Protein AF-0000000074543130 (afdb_homodimer)

pLDDT: mean 94.69, std 4.99, range [57.28, 98.75]

Solvent-accessible surface area (backbone atoms only — not comparable to full-atom values): 19504 Å² total; per-residue (Å²): 112,64,67,61,45,49,52,40,41,74,73,67,40,53,72,69,57,33,54,58,55,55,67,53,42,46,79,44,78,38,49,58,67,37,66,80,34,50,58,70,38,60,36,60,48,41,32,36,27,67,35,41,36,32,39,32,30,38,80,53,97,91,36,80,42,39,62,43,73,43,42,59,80,32,72,46,60,57,55,58,12,41,75,70,63,41,54,22,87,37,29,27,27,22,72,33,54,29,29,31,38,31,28,40,57,69,51,49,52,47,43,43,72,73,31,67,70,50,31,52,50,50,46,51,51,47,53,52,48,38,44,53,50,48,51,53,36,44,41,64,49,71,42,52,56,62,52,49,50,52,47,38,58,72,76,40,44,69,55,62,73,70,47,57,60,62,54,48,16,28,55,56,55,39,49,53,70,57,46,52,52,46,53,57,65,76,96,112,62,68,61,47,50,52,41,41,74,72,67,43,51,72,69,57,34,52,57,55,53,67,54,40,47,83,44,77,40,48,59,67,38,67,79,33,50,59,68,37,60,36,62,48,42,32,36,25,68,35,42,36,32,38,31,29,38,82,54,99,88,35,82,41,39,62,46,75,42,42,59,81,33,71,48,60,57,56,58,12,41,76,70,62,40,53,22,88,38,29,26,27,22,72,33,54,30,29,31,37,32,28,39,57,69,50,49,51,48,44,43,72,72,30,67,70,51,32,53,50,50,46,50,51,47,52,52,48,36,44,53,50,46,50,52,36,43,42,65,48,71,41,52,56,63,55,50,51,52,49,39,56,72,76,40,43,68,56,63,73,68,48,57,61,63,54,48,17,28,55,58,55,39,49,51,70,57,46,52,51,47,53,58,66,76,98

Structure (mmCIF, N/CA/C/O backbone):
data_AF-0000000074543130-model_v1
#
loop_
_entity.id
_entity.type
_entity.pdbx_description
1 polymer 'Cyclic nucleotide binding regulatory protein'
#
loop_
_atom_site.group_PDB
_atom_site.id
_atom_site.type_symbol
_atom_site.label_atom_id
_atom_site.label_alt_id
_atom_site.label_comp_id
_atom_site.label_asym_id
_atom_site.label_entity_id
_atom_site.label_seq_id
_atom_site.pdbx_PDB_ins_code
_atom_site.Cartn_x
_atom_site.Cartn_y
_atom_site.Cartn_z
_atom_site.occupancy
_atom_site.B_iso_or_equiv
_atom_site.auth_seq_id
_atom_site.auth_comp_id
_atom_site.auth_asym_id
_atom_site.auth_atom_id
_atom_site.pdbx_PDB_model_num
ATOM 1 N N . MET A 1 1 ? -13.078 24.312 8.242 1 83.31 1 MET A N 1
ATOM 2 C CA . MET A 1 1 ? -13.734 23.062 7.898 1 83.31 1 MET A CA 1
ATOM 3 C C . MET A 1 1 ? -14.109 23.031 6.422 1 83.31 1 MET A C 1
ATOM 5 O O . MET A 1 1 ? -14.586 22 5.922 1 83.31 1 MET A O 1
ATOM 9 N N . GLU A 1 2 ? -13.805 24.094 5.77 1 88 2 GLU A N 1
ATOM 10 C CA . GLU A 1 2 ? -14.227 24.25 4.383 1 88 2 GLU A CA 1
ATOM 11 C C . GLU A 1 2 ? -13.477 23.297 3.461 1 88 2 GLU A C 1
ATOM 13 O O . GLU A 1 2 ? -14.078 22.672 2.576 1 88 2 GLU A O 1
ATOM 18 N N . LYS A 1 3 ? -12.188 23.109 3.68 1 92.62 3 LYS A N 1
ATOM 19 C CA . LYS A 1 3 ? -11.391 22.219 2.84 1 92.62 3 LYS A CA 1
ATOM 20 C C . LYS A 1 3 ? -11.852 20.781 2.977 1 92.62 3 LYS A C 1
ATOM 22 O O . LYS A 1 3 ? -11.961 20.062 1.982 1 92.62 3 LYS A O 1
ATOM 27 N N . LEU A 1 4 ? -12.133 20.438 4.172 1 95.06 4 LEU A N 1
ATOM 28 C CA . LEU A 1 4 ? -12.602 19.094 4.434 1 95.06 4 LEU A CA 1
ATOM 29 C C . LEU A 1 4 ? -13.969 18.859 3.791 1 95.06 4 LEU A C 1
ATOM 31 O O . LEU A 1 4 ? -14.211 17.812 3.189 1 95.06 4 LEU A O 1
ATOM 35 N N . LYS A 1 5 ? -14.789 19.859 3.936 1 95.19 5 LYS A N 1
ATOM 36 C CA . LYS A 1 5 ? -16.109 19.812 3.311 1 95.19 5 LYS A CA 1
ATOM 37 C C . LYS A 1 5 ? -15.992 19.672 1.796 1 95.19 5 LYS A C 1
ATOM 39 O O . LYS A 1 5 ? -16.672 18.844 1.191 1 95.19 5 LYS A O 1
ATOM 44 N N . LEU A 1 6 ? -15.156 20.484 1.256 1 95.31 6 LEU A N 1
ATOM 45 C CA . LEU A 1 6 ? -14.961 20.453 -0.189 1 95.31 6 LEU A CA 1
ATOM 46 C C . LEU A 1 6 ? -14.43 19.094 -0.642 1 95.31 6 LEU A C 1
ATOM 48 O O . LEU A 1 6 ? -14.82 18.594 -1.7 1 95.31 6 LEU A O 1
ATOM 52 N N . TYR A 1 7 ? -13.547 18.547 0.122 1 95.75 7 TYR A N 1
ATOM 53 C CA . TYR A 1 7 ? -12.984 17.234 -0.218 1 95.75 7 TYR A CA 1
ATOM 54 C C . TYR A 1 7 ? -14.078 16.188 -0.315 1 95.75 7 TYR A C 1
ATOM 56 O O . TYR A 1 7 ? -14.18 15.477 -1.32 1 95.75 7 TYR A O 1
ATOM 64 N N . PHE A 1 8 ? -14.953 16.109 0.684 1 96.75 8 PHE A N 1
ATOM 65 C CA . PHE A 1 8 ? -15.969 15.062 0.718 1 96.75 8 PHE A CA 1
ATOM 66 C C . PHE A 1 8 ? -17.078 15.359 -0.278 1 96.75 8 PHE A C 1
ATOM 68 O O . PHE A 1 8 ? -17.656 14.438 -0.856 1 96.75 8 PHE A O 1
ATOM 75 N N . THR A 1 9 ? -17.344 16.625 -0.5 1 95.69 9 THR A N 1
ATOM 76 C CA . THR A 1 9 ? -18.312 16.984 -1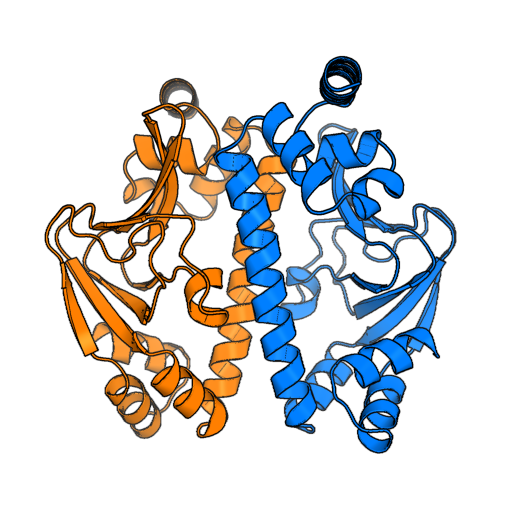.541 1 95.69 9 THR A CA 1
ATOM 77 C C . THR A 1 9 ? -17.781 16.562 -2.916 1 95.69 9 THR A C 1
ATOM 79 O O . THR A 1 9 ? -18.547 16.016 -3.729 1 95.69 9 THR A O 1
ATOM 82 N N . SER A 1 10 ? -16.516 16.797 -3.148 1 94.94 10 SER A N 1
ATOM 83 C CA . SER A 1 10 ? -15.898 16.406 -4.414 1 94.94 10 SER A CA 1
ATOM 84 C C . SER A 1 10 ? -15.852 14.898 -4.566 1 94.94 10 SER A C 1
ATOM 86 O O . SER A 1 10 ? -15.82 14.383 -5.688 1 94.94 10 SER A O 1
ATOM 88 N N . ALA A 1 11 ? -15.836 14.211 -3.432 1 94.5 11 ALA A N 1
ATOM 89 C CA . ALA A 1 11 ? -15.82 12.75 -3.445 1 94.5 11 ALA A CA 1
ATOM 90 C C . ALA A 1 11 ? -17.219 12.188 -3.703 1 94.5 11 ALA A C 1
ATOM 92 O O . ALA A 1 11 ? -17.391 10.969 -3.795 1 94.5 11 ALA A O 1
ATOM 93 N N . GLY A 1 12 ? -18.297 13.047 -3.762 1 94.88 12 GLY A N 1
ATOM 94 C CA . GLY A 1 12 ? -19.609 12.625 -4.199 1 94.88 12 GLY A CA 1
ATOM 95 C C . GLY A 1 12 ? -20.641 12.594 -3.076 1 94.88 12 GLY A C 1
ATOM 96 O O . GLY A 1 12 ? -21.781 12.18 -3.275 1 94.88 12 GLY A O 1
ATOM 97 N N . PHE A 1 13 ? -20.25 13.031 -1.919 1 96.88 13 PHE A N 1
ATOM 98 C CA . PHE A 1 13 ? -21.188 13.039 -0.802 1 96.88 13 PHE A CA 1
ATOM 99 C C . PHE A 1 13 ? -22.125 14.234 -0.896 1 96.88 13 PHE A C 1
ATOM 101 O O . PHE A 1 13 ? -21.703 15.328 -1.283 1 96.88 13 PHE A O 1
ATOM 108 N N . ASP A 1 14 ? -23.406 13.977 -0.559 1 95.06 14 ASP A N 1
ATOM 109 C CA . ASP A 1 14 ? -24.328 15.102 -0.519 1 95.06 14 ASP A CA 1
ATOM 110 C C . ASP A 1 14 ? -24.109 15.945 0.732 1 95.06 14 ASP A C 1
ATOM 112 O O . ASP A 1 14 ? -23.281 15.609 1.58 1 95.06 14 ASP A O 1
ATOM 116 N N . ASP A 1 15 ? -24.828 17 0.856 1 94.5 15 ASP A N 1
ATOM 117 C CA . ASP A 1 15 ? -24.625 17.984 1.919 1 94.5 15 ASP A CA 1
ATOM 118 C C . ASP A 1 15 ? -24.875 17.359 3.293 1 94.5 15 ASP A C 1
ATOM 120 O O . ASP A 1 15 ? -24.125 17.609 4.238 1 94.5 15 ASP A O 1
ATOM 124 N N . ALA A 1 16 ? -25.906 16.594 3.398 1 95.5 16 ALA A N 1
ATOM 125 C CA . ALA A 1 16 ? -26.266 15.992 4.68 1 95.5 16 ALA A CA 1
ATOM 126 C C . ALA A 1 16 ? -25.188 15.008 5.137 1 95.5 16 ALA A C 1
ATOM 128 O O . ALA A 1 16 ? -24.75 15.055 6.289 1 95.5 16 ALA A O 1
ATOM 129 N N . ASP A 1 17 ? -24.75 14.156 4.223 1 96.12 17 ASP A N 1
ATOM 130 C CA . ASP A 1 17 ? -23.703 13.18 4.531 1 96.12 17 ASP A CA 1
ATOM 131 C C . ASP A 1 17 ? -22.391 13.875 4.848 1 96.12 17 ASP A C 1
ATOM 133 O O . ASP A 1 17 ? -21.688 13.484 5.781 1 96.12 17 ASP A O 1
ATOM 137 N N . THR A 1 18 ? -22.094 14.891 4.039 1 97.12 18 THR A N 1
ATOM 138 C CA . THR A 1 18 ? -20.875 15.648 4.262 1 97.12 18 THR A CA 1
ATOM 139 C C . THR A 1 18 ? -20.859 16.266 5.656 1 97.12 18 THR A C 1
ATOM 141 O O . THR A 1 18 ? -19.859 16.203 6.363 1 97.12 18 THR A O 1
ATOM 144 N N . ALA A 1 19 ? -21.953 16.828 6.09 1 96.12 19 ALA A N 1
ATOM 145 C CA . ALA A 1 19 ? -22.062 17.438 7.41 1 96.12 19 ALA A CA 1
ATOM 146 C C . ALA A 1 19 ? -21.844 16.391 8.516 1 96.12 19 ALA A C 1
ATOM 148 O O . ALA A 1 19 ? -21.156 16.672 9.5 1 96.12 19 ALA A O 1
ATOM 149 N N . ARG A 1 20 ? -22.422 15.258 8.344 1 96.56 20 ARG A N 1
ATOM 150 C CA . ARG A 1 20 ? -22.281 14.172 9.305 1 96.56 20 ARG A CA 1
ATOM 151 C C . ARG A 1 20 ? -20.828 13.719 9.406 1 96.56 20 ARG A C 1
ATOM 153 O O . ARG A 1 20 ? -20.312 13.508 10.5 1 96.56 20 ARG A O 1
ATOM 160 N N . ILE A 1 21 ? -20.188 13.594 8.227 1 97.81 21 ILE A N 1
ATOM 161 C CA . ILE A 1 21 ? -18.797 13.156 8.188 1 97.81 21 ILE A CA 1
ATOM 162 C C . ILE A 1 21 ? -17.922 14.18 8.891 1 97.81 21 ILE A C 1
ATOM 164 O O . ILE A 1 21 ? -17.109 13.828 9.75 1 97.81 21 ILE A O 1
ATOM 168 N N . ILE A 1 22 ? -18.109 15.43 8.57 1 97.06 22 ILE A N 1
ATOM 169 C CA . ILE A 1 22 ? -17.234 16.5 9.078 1 97.06 22 ILE A CA 1
ATOM 170 C C . ILE A 1 22 ? -17.375 16.594 10.594 1 97.06 22 ILE A C 1
ATOM 172 O O . ILE A 1 22 ? -16.406 16.875 11.289 1 97.06 22 ILE A O 1
ATOM 176 N N . GLN A 1 23 ? -18.516 16.281 11.133 1 96.5 23 GLN A N 1
ATOM 177 C CA . GLN A 1 23 ? -18.781 16.375 12.562 1 96.5 23 GLN A CA 1
ATOM 178 C C . GLN A 1 23 ? -17.938 15.359 13.336 1 96.5 23 GLN A C 1
ATOM 180 O O . GLN A 1 23 ? -17.703 15.531 14.539 1 96.5 23 GLN A O 1
ATOM 185 N N . ALA A 1 24 ? -17.5 14.359 12.641 1 97.25 24 ALA A N 1
ATOM 186 C CA . ALA A 1 24 ? -16.703 13.32 13.297 1 97.25 24 ALA A CA 1
ATOM 187 C C . ALA A 1 24 ? -15.25 13.766 13.453 1 97.25 24 ALA A C 1
ATOM 189 O O . ALA A 1 24 ? -14.469 13.109 14.141 1 97.25 24 ALA A O 1
ATOM 190 N N . PHE A 1 25 ? -14.875 14.859 12.828 1 98 25 PHE A N 1
ATOM 191 C CA . PHE A 1 25 ? -13.5 15.336 12.844 1 98 25 PHE A CA 1
ATOM 192 C C . PHE A 1 25 ? -13.344 16.5 13.82 1 98 25 PHE A C 1
ATOM 194 O O . PHE A 1 25 ? -14.289 17.234 14.07 1 98 25 PHE A O 1
ATOM 201 N N . THR A 1 26 ? -12.188 16.672 14.391 1 97.88 26 THR A N 1
ATOM 202 C CA . THR A 1 26 ? -11.789 17.812 15.195 1 97.88 26 THR A CA 1
ATOM 203 C C . THR A 1 26 ? -10.523 18.453 14.641 1 97.88 26 THR A C 1
ATOM 205 O O . THR A 1 26 ? -9.602 17.75 14.203 1 97.88 26 THR A O 1
ATOM 208 N N . LEU A 1 27 ? -10.445 19.75 14.68 1 98.12 27 LEU A N 1
ATOM 209 C CA . LEU A 1 27 ? -9.289 20.469 14.156 1 98.12 27 LEU A CA 1
ATOM 210 C C . LEU A 1 27 ? -8.227 20.625 15.227 1 98.12 27 LEU A C 1
ATOM 212 O O . LEU A 1 27 ? -8.531 21.031 16.359 1 98.12 27 LEU A O 1
ATOM 216 N N . ARG A 1 28 ? -7.027 20.281 14.922 1 98.31 28 ARG A N 1
ATOM 217 C CA . ARG A 1 28 ? -5.883 20.516 15.805 1 98.31 28 ARG A CA 1
ATOM 218 C C . ARG A 1 28 ? -4.789 21.281 15.086 1 98.31 28 ARG A C 1
ATOM 220 O O . ARG A 1 28 ? -4.473 21 13.93 1 98.31 28 ARG A O 1
ATOM 227 N N . THR A 1 29 ? -4.273 22.281 15.734 1 98.69 29 THR A N 1
ATOM 228 C CA . THR A 1 29 ? -3.17 23.062 15.188 1 98.69 29 THR A CA 1
ATOM 229 C C . THR A 1 29 ? -1.831 22.547 15.711 1 98.69 29 THR A C 1
ATOM 231 O O . THR A 1 29 ? -1.76 21.984 16.797 1 98.69 29 THR A O 1
ATOM 234 N N . PHE A 1 30 ? -0.823 22.703 14.891 1 98.69 30 PHE A N 1
ATOM 235 C CA . PHE A 1 30 ? 0.534 22.281 15.219 1 98.69 30 PHE A CA 1
ATOM 236 C C . PHE A 1 30 ? 1.525 23.406 14.969 1 98.69 30 PHE A C 1
ATOM 238 O O . PHE A 1 30 ? 1.423 24.125 13.969 1 98.69 30 PHE A O 1
ATOM 245 N N . GLU A 1 31 ? 2.42 23.547 15.938 1 98.69 31 GLU A N 1
ATOM 246 C CA . GLU A 1 31 ? 3.578 24.391 15.703 1 98.69 31 GLU A CA 1
ATOM 247 C C . GLU A 1 31 ? 4.688 23.641 14.977 1 98.69 31 GLU A C 1
ATOM 249 O O . GLU A 1 31 ? 4.715 22.406 14.992 1 98.69 31 GLU A O 1
ATOM 254 N N . LYS A 1 32 ? 5.508 24.422 14.398 1 98.19 32 LYS A N 1
ATOM 255 C CA . LYS A 1 32 ? 6.684 23.797 13.797 1 98.19 32 LYS A CA 1
ATOM 256 C C . LYS A 1 32 ? 7.391 22.875 14.789 1 98.19 32 LYS A C 1
ATOM 258 O O . LYS A 1 32 ? 7.562 23.234 15.953 1 98.19 32 LYS A O 1
ATOM 263 N N . ASN A 1 33 ? 7.594 21.672 14.383 1 98.25 33 ASN A N 1
ATOM 264 C CA . ASN A 1 33 ? 8.359 20.656 15.094 1 98.25 33 ASN A CA 1
ATOM 265 C C . ASN A 1 33 ? 7.504 19.906 16.109 1 98.25 33 ASN A C 1
ATOM 267 O O . ASN A 1 33 ? 7.98 18.984 16.766 1 98.25 33 ASN A O 1
ATOM 271 N N . GLU A 1 34 ? 6.297 20.297 16.203 1 98.69 34 GLU A N 1
ATOM 272 C CA . GLU A 1 34 ? 5.41 19.547 17.094 1 98.69 34 GLU A CA 1
ATOM 273 C C . GLU A 1 34 ? 5.094 18.172 16.5 1 98.69 34 GLU A C 1
ATOM 275 O O . GLU A 1 34 ? 4.855 18.047 15.305 1 98.69 34 GLU A O 1
ATOM 280 N N . LEU A 1 35 ? 5.062 17.141 17.344 1 98.56 35 LEU A N 1
ATOM 281 C CA . LEU A 1 35 ? 4.836 15.758 16.922 1 98.56 35 LEU A CA 1
ATOM 282 C C . LEU A 1 35 ? 3.346 15.469 16.781 1 98.56 35 LEU A C 1
ATOM 284 O O . LEU A 1 35 ? 2.57 15.758 17.703 1 98.56 35 LEU A O 1
ATOM 288 N N . PHE A 1 36 ? 2.998 14.961 15.664 1 98.56 36 PHE A N 1
ATOM 289 C CA . PHE A 1 36 ? 1.676 14.375 15.477 1 98.56 36 PHE A CA 1
ATOM 290 C C . PHE A 1 36 ? 1.655 12.922 15.945 1 98.56 36 PHE A C 1
ATOM 292 O O . PHE A 1 36 ? 0.696 12.484 16.578 1 98.56 36 PHE A O 1
ATOM 299 N N . VAL A 1 37 ? 2.678 12.203 15.609 1 98.69 37 VAL A N 1
ATOM 300 C CA . VAL A 1 37 ? 2.928 10.828 16.047 1 98.69 37 VAL A CA 1
ATOM 301 C C . VAL A 1 37 ? 4.336 10.719 16.625 1 98.69 37 VAL A C 1
ATOM 303 O O . VAL A 1 37 ? 5.293 11.242 16.062 1 98.69 37 VAL A O 1
ATOM 306 N N . GLU A 1 38 ? 4.438 10.078 17.781 1 98.25 38 GLU A N 1
ATOM 307 C CA . GLU A 1 38 ? 5.723 9.867 18.438 1 98.25 38 GLU A CA 1
ATOM 308 C C . GLU A 1 38 ? 6.109 8.391 18.438 1 98.25 38 GLU A C 1
ATOM 310 O O . GLU A 1 38 ? 5.332 7.535 18.875 1 98.25 38 GLU A O 1
ATOM 315 N N . TYR A 1 39 ? 7.293 8.164 17.969 1 97.38 39 TYR A N 1
ATOM 316 C CA . TYR A 1 39 ? 7.832 6.812 17.984 1 97.38 39 TYR A CA 1
ATOM 317 C C . TYR A 1 39 ? 7.629 6.148 19.328 1 97.38 39 TYR A C 1
ATOM 319 O O . TYR A 1 39 ? 7.883 6.762 20.375 1 97.38 39 TYR A O 1
ATOM 327 N N . GLY A 1 40 ? 7.141 4.926 19.312 1 97.81 40 GLY A N 1
ATOM 328 C CA . GLY A 1 40 ? 7.008 4.152 20.531 1 97.81 40 GLY A CA 1
ATOM 329 C C . GLY A 1 40 ? 5.695 4.398 21.25 1 97.81 40 GLY A C 1
ATOM 330 O O . GLY A 1 40 ? 5.383 3.721 22.234 1 97.81 40 GLY A O 1
ATOM 331 N N . LYS A 1 41 ? 4.879 5.332 20.781 1 98.25 41 LYS A N 1
ATOM 332 C CA . LYS A 1 41 ? 3.549 5.582 21.328 1 98.25 41 LYS A CA 1
ATOM 333 C C . LYS A 1 41 ? 2.465 5.152 20.344 1 98.25 41 LYS A C 1
ATOM 335 O O . LYS A 1 41 ? 2.67 5.199 19.125 1 98.25 41 LYS A O 1
ATOM 340 N N . THR A 1 42 ? 1.373 4.781 20.875 1 98.06 42 THR A N 1
ATOM 341 C CA . THR A 1 42 ? 0.282 4.332 20.016 1 98.06 42 THR A CA 1
ATOM 342 C C . THR A 1 42 ? -0.42 5.52 19.375 1 98.06 42 THR A C 1
ATOM 344 O O . THR A 1 42 ? -0.759 6.496 20.047 1 98.06 42 THR A O 1
ATOM 347 N N . SER A 1 43 ? -0.545 5.465 18.062 1 97.38 43 SER A N 1
ATOM 348 C CA . SER A 1 43 ? -1.267 6.496 17.312 1 97.38 43 SER A CA 1
ATOM 349 C C . SER A 1 43 ? -2.773 6.344 17.484 1 97.38 43 SER A C 1
ATOM 351 O O . SER A 1 43 ? -3.316 5.25 17.312 1 97.38 43 SER A O 1
ATOM 353 N N . LYS A 1 44 ? -3.48 7.422 17.672 1 95.5 44 LYS A N 1
ATOM 354 C CA . LYS A 1 44 ? -4.898 7.332 18.016 1 95.5 44 LYS A CA 1
ATOM 355 C C . LYS A 1 44 ? -5.762 7.996 16.953 1 95.5 44 LYS A C 1
ATOM 357 O O . LYS A 1 44 ? -6.992 7.879 16.984 1 95.5 44 LYS A O 1
ATOM 362 N N . TYR A 1 45 ? -5.031 8.641 16.016 1 97.88 45 TYR A N 1
ATOM 363 C CA . TYR A 1 45 ? -5.809 9.453 15.094 1 97.88 45 TYR A CA 1
ATOM 364 C C . TYR A 1 45 ? -5.352 9.242 13.656 1 97.88 45 TYR A C 1
ATOM 366 O O . TYR A 1 45 ? -4.168 8.992 13.406 1 97.88 45 TYR A O 1
ATOM 374 N N . LEU A 1 46 ? -6.281 9.242 12.766 1 98.31 46 LEU A N 1
ATOM 375 C CA . LEU A 1 46 ? -6.102 9.516 11.344 1 98.31 46 LEU A CA 1
ATOM 376 C C . LEU A 1 46 ? -6.422 10.969 11.023 1 98.31 46 LEU A C 1
ATOM 378 O O . LEU A 1 46 ? -7.355 11.539 11.594 1 98.31 46 LEU A O 1
ATOM 382 N N . GLY A 1 47 ? -5.691 11.578 10.109 1 98.38 47 GLY A N 1
ATOM 383 C CA . GLY A 1 47 ? -5.902 13 9.875 1 98.38 47 GLY A CA 1
ATOM 384 C C . GLY A 1 47 ? -6.023 13.344 8.406 1 98.38 47 GLY A C 1
ATOM 385 O O . GLY A 1 47 ? -5.676 12.539 7.539 1 98.38 47 GLY A O 1
ATOM 386 N N . PHE A 1 48 ? -6.609 14.477 8.195 1 98.31 48 PHE A N 1
ATOM 387 C CA . PHE A 1 48 ? -6.613 15.188 6.926 1 98.31 48 PHE A CA 1
ATOM 388 C C . PHE A 1 48 ? -5.891 16.531 7.055 1 98.31 48 PHE A C 1
ATOM 390 O O . PHE A 1 48 ? -6.301 17.391 7.84 1 98.31 48 PHE A O 1
ATOM 397 N N . VAL A 1 49 ? -4.828 16.672 6.266 1 98.31 49 VAL A N 1
ATOM 398 C CA . VAL A 1 49 ? -4.004 17.875 6.418 1 98.31 49 VAL A CA 1
ATOM 399 C C . VAL A 1 49 ? -4.738 19.078 5.852 1 98.31 49 VAL A C 1
ATOM 401 O O . VAL A 1 49 ? -4.984 19.156 4.648 1 98.31 49 VAL A O 1
ATOM 404 N N . ASP A 1 50 ? -5.074 19.953 6.727 1 98.19 50 ASP A N 1
ATOM 405 C CA . ASP A 1 50 ? -5.727 21.203 6.352 1 98.19 50 ASP A CA 1
ATOM 406 C C . ASP A 1 50 ? -4.711 22.234 5.848 1 98.19 50 ASP A C 1
ATOM 408 O O . ASP A 1 50 ? -4.93 22.875 4.82 1 98.19 50 ASP A O 1
ATOM 412 N N . SER A 1 51 ? -3.645 22.344 6.578 1 97.75 51 SER A N 1
ATOM 413 C CA . SER A 1 51 ? -2.545 23.234 6.211 1 97.75 51 SER A CA 1
ATOM 414 C C . SER A 1 51 ? -1.218 22.734 6.766 1 97.75 51 SER A C 1
ATOM 416 O O . SER A 1 51 ? -1.193 21.953 7.727 1 97.75 51 SER A O 1
ATOM 418 N N . GLY A 1 52 ? -0.128 23.203 6.035 1 97.12 52 GLY A N 1
ATOM 419 C CA . GLY A 1 52 ? 1.208 22.891 6.512 1 97.12 52 GLY A CA 1
ATOM 420 C C . GLY A 1 52 ? 1.802 21.656 5.855 1 97.12 52 GLY A C 1
ATOM 421 O O . GLY A 1 52 ? 1.277 21.172 4.852 1 97.12 52 GLY A O 1
ATOM 422 N N . MET A 1 53 ? 2.98 21.234 6.367 1 97.69 53 MET A N 1
ATOM 423 C CA . MET A 1 53 ? 3.75 20.094 5.887 1 97.69 53 MET A CA 1
ATOM 424 C C . MET A 1 53 ? 4.195 19.203 7.047 1 97.69 53 MET A C 1
ATOM 426 O O . MET A 1 53 ? 4.645 19.719 8.078 1 97.69 53 MET A O 1
ATOM 430 N N . PHE A 1 54 ? 4.02 17.938 6.871 1 98.56 54 PHE A N 1
ATOM 431 C CA . PHE A 1 54 ? 4.328 17.016 7.953 1 98.56 54 PHE A CA 1
ATOM 432 C C . PHE A 1 54 ? 5.289 15.922 7.477 1 98.56 54 PHE A C 1
ATOM 434 O O . PHE A 1 54 ? 5.109 15.359 6.395 1 98.56 54 PHE A O 1
ATOM 441 N N . GLN A 1 55 ? 6.273 15.656 8.273 1 98.25 55 GLN A N 1
ATOM 442 C CA . GLN A 1 55 ? 7.355 14.75 7.922 1 98.25 55 GLN A CA 1
ATOM 443 C C . GLN A 1 55 ? 7.227 13.422 8.66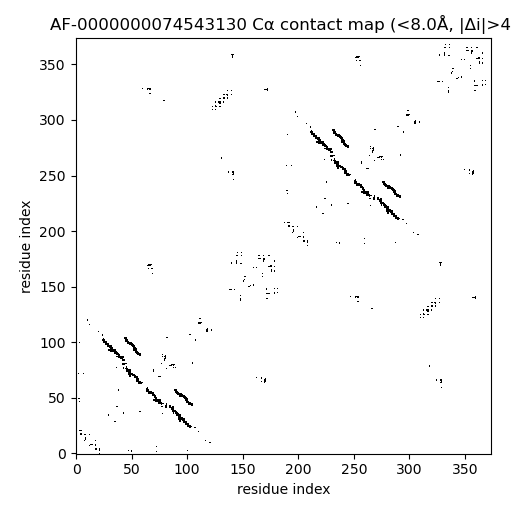4 1 98.25 55 GLN A C 1
ATOM 445 O O . GLN A 1 55 ? 7.129 13.398 9.898 1 98.25 55 GLN A O 1
ATOM 450 N N . TYR A 1 56 ? 7.172 12.312 7.93 1 98.5 56 TYR A N 1
ATOM 451 C CA . TYR A 1 56 ? 7.406 10.984 8.484 1 98.5 56 TYR A CA 1
ATOM 452 C C . TYR A 1 56 ? 8.898 10.68 8.562 1 98.5 56 TYR A C 1
ATOM 454 O O . TYR A 1 56 ? 9.602 10.734 7.547 1 98.5 56 TYR A O 1
ATOM 462 N N . TYR A 1 57 ? 9.398 10.336 9.766 1 97.69 57 TYR A N 1
ATOM 463 C CA . TYR A 1 57 ? 10.828 10.055 9.828 1 97.69 57 TYR A CA 1
ATOM 464 C C . TYR A 1 57 ? 11.141 9.094 10.961 1 97.69 57 TYR A C 1
ATOM 466 O O . TYR A 1 57 ? 10.328 8.898 11.867 1 97.69 57 TYR A O 1
ATOM 474 N N . VAL A 1 58 ? 12.266 8.469 10.844 1 96.69 58 VAL A N 1
ATOM 475 C CA . VAL A 1 58 ? 12.844 7.656 11.906 1 96.69 58 VAL A CA 1
ATOM 476 C C . VAL A 1 58 ? 14.281 8.109 12.18 1 96.69 58 VAL A C 1
ATOM 478 O O . VAL A 1 58 ? 14.914 8.734 11.32 1 96.69 58 VAL A O 1
ATOM 481 N N . LEU A 1 59 ? 14.688 7.855 13.367 1 94.38 59 LEU A N 1
ATOM 482 C CA . LEU A 1 59 ? 16.094 8.102 13.695 1 94.38 59 LEU A CA 1
ATOM 483 C C . LEU A 1 59 ? 16.922 6.848 13.477 1 94.38 59 LEU A C 1
ATOM 485 O O . LEU A 1 59 ? 16.672 5.812 14.102 1 94.38 59 LEU A O 1
ATOM 489 N N . LYS A 1 60 ? 17.828 6.926 12.508 1 88.31 60 LYS A N 1
ATOM 490 C CA . LYS A 1 60 ? 18.734 5.828 12.211 1 88.31 60 LYS A CA 1
ATOM 491 C C . LYS A 1 60 ? 20.188 6.297 12.242 1 88.31 60 LYS A C 1
ATOM 493 O O . LYS A 1 60 ? 20.578 7.195 11.492 1 88.31 60 LYS A O 1
ATOM 498 N N . ASP A 1 61 ? 21.016 5.625 13.133 1 85.31 61 ASP A N 1
ATOM 499 C CA . ASP A 1 61 ? 22.422 5.973 13.297 1 85.31 61 ASP A CA 1
ATOM 500 C C . ASP A 1 61 ? 22.594 7.473 13.523 1 85.31 61 ASP A C 1
ATOM 502 O O . ASP A 1 61 ? 23.438 8.109 12.891 1 85.31 61 ASP A O 1
ATOM 506 N N . GLY A 1 62 ? 21.672 8.078 14.242 1 86.81 62 GLY A N 1
ATOM 507 C CA . GLY A 1 62 ? 21.75 9.477 14.625 1 86.81 62 GLY A CA 1
ATOM 508 C C . GLY A 1 62 ? 21.234 10.414 13.555 1 86.81 62 GLY A C 1
ATOM 509 O O . GLY A 1 62 ? 21.219 11.633 13.742 1 86.81 62 GLY A O 1
ATOM 510 N N . GLU A 1 63 ? 20.734 9.883 12.477 1 90.25 63 GLU A N 1
ATOM 511 C CA . GLU A 1 63 ? 20.25 10.711 11.383 1 90.25 63 GLU A CA 1
ATOM 512 C C . GLU A 1 63 ? 18.75 10.508 11.164 1 90.25 63 GLU A C 1
ATOM 514 O O . GLU A 1 63 ? 18.234 9.398 11.336 1 90.25 63 GLU A O 1
ATOM 519 N N . GLU A 1 64 ? 18.078 11.633 10.75 1 93.25 64 GLU A N 1
ATOM 520 C CA . GLU A 1 64 ? 16.672 11.539 10.375 1 93.25 64 GLU A CA 1
ATOM 521 C C . GLU A 1 64 ? 16.516 10.992 8.953 1 93.25 64 GLU A C 1
ATOM 523 O O . GLU A 1 64 ? 17.109 11.523 8.008 1 93.25 64 GLU A O 1
ATOM 528 N N . LYS A 1 65 ? 15.867 9.906 8.867 1 94.44 65 LYS A N 1
ATOM 529 C CA . LYS A 1 65 ? 15.5 9.359 7.562 1 94.44 65 LYS A CA 1
ATOM 530 C C . LYS A 1 65 ? 14.023 9.594 7.262 1 94.44 65 LYS A C 1
ATOM 532 O O . LYS A 1 65 ? 13.156 9.039 7.941 1 94.44 65 LYS A O 1
ATOM 537 N N . THR A 1 66 ? 13.766 10.414 6.27 1 96.75 66 THR A N 1
ATOM 538 C CA . THR A 1 66 ? 12.398 10.758 5.887 1 96.75 66 THR A CA 1
ATOM 539 C C . THR A 1 66 ? 11.828 9.727 4.922 1 96.75 66 THR A C 1
ATOM 541 O O . THR A 1 66 ? 12.461 9.391 3.918 1 96.75 66 THR A O 1
ATOM 544 N N . SER A 1 67 ? 10.68 9.234 5.258 1 96 67 SER A N 1
ATOM 545 C CA . SER A 1 67 ? 10.055 8.266 4.367 1 96 67 SER A CA 1
ATOM 546 C C . SER A 1 67 ? 8.906 8.891 3.58 1 96 67 SER A C 1
ATOM 548 O O . SER A 1 67 ? 8.531 8.391 2.518 1 96 67 SER A O 1
ATOM 550 N N . TYR A 1 68 ? 8.312 9.953 4.121 1 95.94 68 TYR A N 1
ATOM 551 C CA . TYR A 1 68 ? 7.156 10.555 3.473 1 95.94 68 TYR A CA 1
ATOM 552 C C . TYR A 1 68 ? 6.941 11.984 3.967 1 95.94 68 TYR A C 1
ATOM 554 O O . TYR A 1 68 ? 7.344 12.328 5.082 1 95.94 68 TYR A O 1
ATOM 562 N N . ILE A 1 69 ? 6.391 12.789 3.092 1 96.75 69 ILE A N 1
ATOM 563 C CA . ILE A 1 69 ? 5.922 14.133 3.438 1 96.75 69 ILE A CA 1
ATOM 564 C C . ILE A 1 69 ? 4.438 14.266 3.102 1 96.75 69 ILE A C 1
ATOM 566 O O . ILE A 1 69 ? 4.023 13.969 1.979 1 96.75 69 ILE A O 1
ATOM 570 N N . SER A 1 70 ? 3.672 14.586 4.078 1 96.94 70 SER A N 1
ATOM 571 C CA . SER A 1 70 ? 2.264 14.891 3.852 1 96.94 70 SER A CA 1
ATOM 572 C C . SER A 1 70 ? 2.035 16.391 3.74 1 96.94 70 SER A C 1
ATOM 574 O O . SER A 1 70 ? 2.531 17.172 4.562 1 96.94 70 SER A O 1
ATOM 576 N N . ILE A 1 71 ? 1.313 16.75 2.699 1 95.75 71 ILE A N 1
ATOM 577 C CA . ILE A 1 71 ? 1.033 18.172 2.473 1 95.75 71 ILE A CA 1
ATOM 578 C C . ILE A 1 71 ? -0.476 18.406 2.486 1 95.75 71 ILE A C 1
ATOM 580 O O . ILE A 1 71 ? -1.252 17.484 2.74 1 95.75 71 ILE A O 1
ATOM 584 N N . GLU A 1 72 ? -0.912 19.594 2.227 1 95.19 72 GLU A N 1
ATOM 585 C CA . GLU A 1 72 ? -2.324 19.969 2.236 1 95.19 72 GLU A CA 1
ATOM 586 C C . GLU A 1 72 ? -3.145 19.047 1.34 1 95.19 72 GLU A C 1
ATOM 588 O O . GLU A 1 72 ? -2.703 18.672 0.252 1 95.19 72 GLU A O 1
ATOM 593 N N . ASN A 1 73 ? -4.316 18.641 1.908 1 93.69 73 ASN A N 1
ATOM 594 C CA . ASN A 1 73 ? -5.328 17.891 1.168 1 93.69 73 ASN A CA 1
ATOM 595 C C . ASN A 1 73 ? -4.945 16.422 1.021 1 93.69 73 ASN A C 1
ATOM 597 O O . ASN A 1 73 ? -5.379 15.75 0.08 1 93.69 73 ASN A O 1
ATOM 601 N N . THR A 1 74 ? -4.059 15.961 1.884 1 94.5 74 THR A N 1
ATOM 602 C CA . THR A 1 74 ? -3.734 14.547 1.942 1 94.5 74 THR A CA 1
ATOM 603 C C . THR A 1 74 ? -4.066 13.969 3.316 1 94.5 74 THR A C 1
ATOM 605 O O . THR A 1 74 ? -4.215 14.711 4.289 1 94.5 74 THR A O 1
ATOM 608 N N . PHE A 1 75 ? -4.262 12.719 3.344 1 96.88 75 PHE A N 1
ATOM 609 C CA . PHE A 1 75 ? -4.465 12.039 4.617 1 96.88 75 PHE A CA 1
ATOM 610 C C . PHE A 1 75 ? -3.133 11.695 5.266 1 96.88 75 PHE A C 1
ATOM 612 O O . PHE A 1 75 ? -2.121 11.547 4.574 1 96.88 75 PHE A O 1
ATOM 619 N N . ILE A 1 76 ? -3.109 11.672 6.602 1 98.19 76 ILE A N 1
ATOM 620 C CA . ILE A 1 76 ? -1.918 11.43 7.41 1 98.19 76 ILE A CA 1
ATOM 621 C C . ILE A 1 76 ? -2.24 10.445 8.523 1 98.19 76 ILE A C 1
ATOM 623 O O . ILE A 1 76 ? -3.256 10.578 9.211 1 98.19 76 ILE A O 1
ATOM 627 N N . VAL A 1 77 ? -1.407 9.398 8.664 1 98.31 77 VAL A N 1
ATOM 628 C CA . VAL A 1 77 ? -1.684 8.398 9.688 1 98.31 77 VAL A CA 1
ATOM 629 C C . VAL A 1 77 ? -0.489 7.453 9.828 1 98.31 77 VAL A C 1
ATOM 631 O O . VAL A 1 77 ? 0.178 7.137 8.844 1 98.31 77 VAL A O 1
ATOM 634 N N . SER A 1 78 ? -0.115 7.141 11.039 1 98.06 78 SER A N 1
ATOM 635 C CA . SER A 1 78 ? 0.661 5.926 11.266 1 98.06 78 SER A CA 1
ATOM 636 C C . SER A 1 78 ? -0.229 4.688 11.242 1 98.06 78 SER A C 1
ATOM 638 O O . SER A 1 78 ? -0.692 4.227 12.289 1 98.06 78 SER A O 1
ATOM 640 N N . LEU A 1 79 ? -0.399 4.168 10.133 1 96.38 79 LEU A N 1
ATOM 641 C CA . LEU A 1 79 ? -1.544 3.316 9.836 1 96.38 79 LEU A CA 1
ATOM 642 C C . LEU A 1 79 ? -1.511 2.045 10.672 1 96.38 79 LEU A C 1
ATOM 644 O O . LEU A 1 79 ? -2.514 1.674 11.289 1 96.38 79 LEU A O 1
ATOM 648 N N . LEU A 1 80 ? -0.323 1.36 10.672 1 96.88 80 LEU A N 1
ATOM 649 C CA . LEU A 1 80 ? -0.243 0.124 11.445 1 96.88 80 LEU A CA 1
ATOM 650 C C . LEU A 1 80 ? -0.55 0.381 12.914 1 96.88 80 LEU A C 1
ATOM 652 O O . LEU A 1 80 ? -1.336 -0.348 13.523 1 96.88 80 LEU A O 1
ATOM 656 N N . SER A 1 81 ? 0.086 1.371 13.461 1 98.25 81 SER A N 1
ATOM 657 C CA . SER A 1 81 ? -0.15 1.734 14.859 1 98.25 81 SER A CA 1
ATOM 658 C C . SER A 1 81 ? -1.611 2.1 15.094 1 98.25 81 SER A C 1
ATOM 660 O O . SER A 1 81 ? -2.225 1.637 16.062 1 98.25 81 SER A O 1
ATOM 662 N N . PHE A 1 82 ? -2.197 2.893 14.211 1 98.38 82 PHE A N 1
ATOM 663 C CA . PHE A 1 82 ? -3.574 3.365 14.305 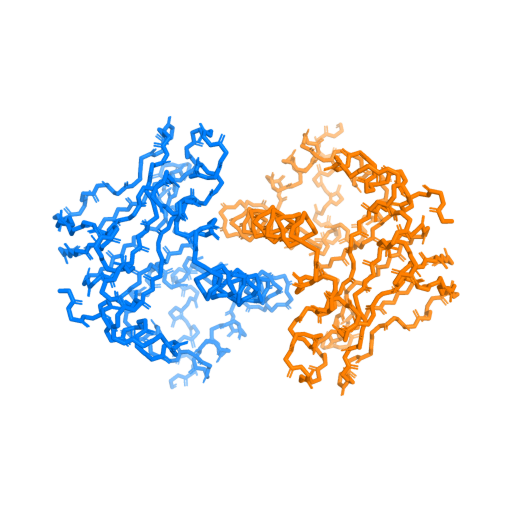1 98.38 82 PHE A CA 1
ATOM 664 C C . PHE A 1 82 ? -4.555 2.199 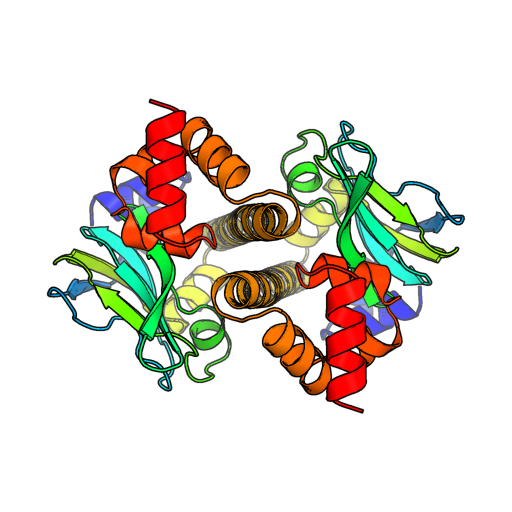14.242 1 98.38 82 PHE A C 1
ATOM 666 O O . PHE A 1 82 ? -5.488 2.123 15.039 1 98.38 82 PHE A O 1
ATOM 673 N N . LEU A 1 83 ? -4.32 1.247 13.344 1 97.06 83 LEU A N 1
ATOM 674 C CA . LEU A 1 83 ? -5.258 0.157 13.102 1 97.06 83 LEU A CA 1
ATOM 675 C C . LEU A 1 83 ? -5.133 -0.918 14.18 1 97.06 83 LEU A C 1
ATOM 677 O O . LEU A 1 83 ? -6.137 -1.456 14.648 1 97.06 83 LEU A O 1
ATOM 681 N N . SER A 1 84 ? -3.896 -1.213 14.633 1 96.06 84 SER A N 1
ATOM 682 C CA . SER A 1 84 ? -3.672 -2.408 15.438 1 96.06 84 SER A CA 1
ATOM 683 C C . SER A 1 84 ? -3.42 -2.049 16.906 1 96.06 84 SER A C 1
ATOM 685 O O . SER A 1 84 ? -3.393 -2.926 17.766 1 96.06 84 SER A O 1
ATOM 687 N N . GLY A 1 85 ? -3.127 -0.808 17.156 1 96.44 85 GLY A N 1
ATOM 688 C CA . GLY A 1 85 ? -2.902 -0.368 18.531 1 96.44 85 GLY A CA 1
ATOM 689 C C . GLY A 1 85 ? -1.492 -0.639 19.016 1 96.44 85 GLY A C 1
ATOM 690 O O . GLY A 1 85 ? -1.205 -0.5 20.203 1 96.44 85 GLY A O 1
ATOM 691 N N . VAL A 1 86 ? -0.6 -1.057 18.141 1 97 86 VAL A N 1
ATOM 692 C CA . VAL A 1 86 ? 0.795 -1.26 18.516 1 97 86 VAL A CA 1
ATOM 693 C C . VAL A 1 86 ? 1.544 0.07 18.469 1 97 86 VAL A C 1
ATOM 695 O O . VAL A 1 86 ? 1.125 0.997 17.766 1 97 86 VAL A O 1
ATOM 698 N N . PRO A 1 87 ? 2.619 0.191 19.156 1 98.25 87 PRO A N 1
ATOM 699 C CA . PRO A 1 87 ? 3.383 1.44 19.125 1 98.25 87 PRO A CA 1
ATOM 700 C C . PRO A 1 87 ? 3.842 1.811 17.719 1 98.25 87 PRO A C 1
ATOM 702 O O . PRO A 1 87 ? 4.188 0.929 16.922 1 98.25 87 PRO A O 1
ATOM 705 N N . ALA A 1 88 ? 3.801 3.117 17.438 1 98.06 88 ALA A N 1
ATOM 706 C CA . ALA A 1 88 ? 4.262 3.617 16.156 1 98.06 88 ALA A CA 1
ATOM 707 C C . ALA A 1 88 ? 5.75 3.334 15.953 1 98.06 88 ALA A C 1
ATOM 709 O O . ALA A 1 88 ? 6.535 3.424 16.891 1 98.06 88 ALA A O 1
ATOM 710 N N . MET A 1 89 ? 6.125 3.08 14.742 1 95.38 89 MET A N 1
ATOM 711 C CA . MET A 1 89 ? 7.516 2.793 14.406 1 95.38 89 MET A CA 1
ATOM 712 C C . MET A 1 89 ? 8.164 3.982 13.703 1 95.38 89 MET A C 1
ATOM 714 O O . MET A 1 89 ? 9.266 3.863 13.156 1 95.38 89 MET A O 1
ATOM 718 N N . GLU A 1 90 ? 7.426 5.066 13.648 1 97.38 90 GLU A N 1
ATOM 719 C CA . GLU A 1 90 ? 7.934 6.305 13.062 1 97.38 90 GLU A CA 1
ATOM 720 C C . GLU A 1 90 ? 7.465 7.523 13.852 1 97.38 90 GLU A C 1
ATOM 722 O O . GLU A 1 90 ? 6.57 7.418 14.688 1 97.38 90 GLU A O 1
ATOM 727 N N . ASN A 1 91 ? 8.156 8.594 13.641 1 98.31 91 ASN A N 1
ATOM 728 C CA . ASN A 1 91 ? 7.691 9.914 14.055 1 98.31 91 ASN A CA 1
ATOM 729 C C . ASN A 1 91 ? 7 10.656 12.914 1 98.31 91 ASN A C 1
ATOM 731 O O . ASN A 1 91 ? 7.359 10.477 11.75 1 98.31 91 ASN A O 1
ATOM 735 N N . ILE A 1 92 ? 5.992 11.398 13.266 1 98.75 92 ILE A N 1
ATOM 736 C CA . ILE A 1 92 ? 5.434 12.375 12.344 1 98.75 92 ILE A CA 1
ATOM 737 C C . ILE A 1 92 ? 5.438 13.758 12.984 1 98.75 92 ILE A C 1
ATOM 739 O O . ILE A 1 92 ? 4.836 13.961 14.047 1 98.75 92 ILE A O 1
ATOM 743 N N . ARG A 1 93 ? 6.078 14.688 12.359 1 98.44 93 ARG A N 1
ATOM 744 C CA . ARG A 1 93 ? 6.168 16.016 12.953 1 98.44 93 ARG A CA 1
ATOM 745 C C . ARG A 1 93 ? 5.797 17.094 11.938 1 98.44 93 ARG A C 1
ATOM 747 O O . ARG A 1 93 ? 5.957 16.891 10.727 1 98.44 93 ARG A O 1
ATOM 754 N N . ALA A 1 94 ? 5.336 18.219 12.477 1 98.69 94 ALA A N 1
ATOM 755 C CA . ALA A 1 94 ? 5.07 19.391 11.641 1 98.69 94 ALA A CA 1
ATOM 756 C C . ALA A 1 94 ? 6.371 20.062 11.211 1 98.69 94 ALA A C 1
ATOM 758 O O . ALA A 1 94 ? 7.145 20.531 12.055 1 98.69 94 ALA A O 1
ATOM 759 N N . LEU A 1 95 ? 6.617 20.125 9.883 1 97.62 95 LEU A N 1
ATOM 760 C CA . LEU A 1 95 ? 7.773 20.844 9.383 1 97.62 95 LEU A CA 1
ATOM 761 C C . LEU A 1 95 ? 7.504 22.344 9.367 1 97.62 95 LEU A C 1
ATOM 763 O O . LEU A 1 95 ? 8.438 23.156 9.43 1 97.62 95 LEU A O 1
ATOM 767 N N . THR A 1 96 ? 6.344 22.734 9.172 1 97.62 96 THR A N 1
ATOM 768 C CA . THR A 1 96 ? 5.82 24.094 9.273 1 97.62 96 THR A CA 1
ATOM 769 C C . THR A 1 96 ? 4.617 24.141 10.211 1 97.62 96 THR A C 1
ATOM 771 O O . THR A 1 96 ? 4.016 23.094 10.508 1 97.62 96 THR A O 1
ATOM 774 N N . ALA A 1 97 ? 4.324 25.328 10.68 1 98.31 97 ALA A N 1
ATOM 775 C CA . ALA A 1 97 ? 3.031 25.453 11.352 1 98.31 97 ALA A CA 1
ATOM 776 C C . ALA A 1 97 ? 1.896 25.016 10.43 1 98.31 97 ALA A C 1
ATOM 778 O O . ALA A 1 97 ? 1.978 25.172 9.211 1 98.31 97 ALA A O 1
ATOM 779 N N . GLY A 1 98 ? 0.94 24.344 11.031 1 98.19 98 GLY A N 1
ATOM 780 C CA . GLY A 1 98 ? -0.172 23.859 10.227 1 98.19 98 GLY A CA 1
ATOM 781 C C . GLY A 1 98 ? -1.307 23.297 11.062 1 98.19 98 GLY A C 1
ATOM 782 O O . GLY A 1 98 ? -1.379 23.547 12.266 1 98.19 98 GLY A O 1
ATOM 783 N N . SER A 1 99 ? -2.273 22.641 10.367 1 98.69 99 SER A N 1
ATOM 784 C CA . SER A 1 99 ? -3.438 22.094 11.047 1 98.69 99 SER A CA 1
ATOM 785 C C . SER A 1 99 ? -3.893 20.797 10.383 1 98.69 99 SER A C 1
ATOM 787 O O . SER A 1 99 ? -3.678 20.594 9.188 1 98.69 99 SER A O 1
ATOM 789 N N . ILE A 1 100 ? -4.434 19.906 11.203 1 98.69 100 ILE A N 1
ATOM 790 C CA . ILE A 1 100 ? -4.934 18.609 10.758 1 98.69 100 ILE A CA 1
ATOM 791 C C . ILE A 1 100 ? -6.348 18.391 11.289 1 98.69 100 ILE A C 1
ATOM 793 O O . ILE A 1 100 ? -6.613 18.625 12.469 1 98.69 100 ILE A O 1
ATOM 797 N N . PHE A 1 101 ? -7.301 18.062 10.422 1 98.69 101 PHE A N 1
ATOM 798 C CA . PHE A 1 101 ? -8.57 17.516 10.883 1 98.69 101 PHE A CA 1
ATOM 799 C C . PHE A 1 101 ? -8.406 16.062 11.336 1 98.69 101 PHE A C 1
ATOM 801 O O . PHE A 1 101 ? -8.062 15.203 10.531 1 98.69 101 PHE A O 1
ATOM 808 N N . LEU A 1 102 ? -8.734 15.773 12.578 1 98.5 102 LEU A N 1
ATOM 809 C CA . LEU A 1 102 ? -8.461 14.469 13.172 1 98.5 102 LEU A CA 1
ATOM 810 C C . LEU A 1 102 ? -9.742 13.664 13.344 1 98.5 102 LEU A C 1
ATOM 812 O O . LEU A 1 102 ? -10.789 14.227 13.703 1 98.5 102 LEU A O 1
ATOM 816 N N . ILE A 1 103 ? -9.656 12.43 13.094 1 98.5 103 ILE A N 1
ATOM 817 C CA . ILE A 1 103 ? -10.727 11.5 13.43 1 98.5 103 ILE A CA 1
ATOM 818 C C . ILE A 1 103 ? -10.156 10.336 14.242 1 98.5 103 ILE A C 1
ATOM 820 O O . ILE A 1 103 ? -9.109 9.781 13.891 1 98.5 103 ILE A O 1
ATOM 824 N N . SER A 1 104 ? -10.812 10.008 15.359 1 98 104 SER A N 1
ATOM 825 C CA . SER A 1 104 ? -10.383 8.875 16.172 1 98 104 SER A CA 1
ATOM 826 C C . SER A 1 104 ? -10.75 7.555 15.516 1 98 104 SER A C 1
ATOM 828 O O . SER A 1 104 ? -11.609 7.512 14.633 1 98 104 SER A O 1
ATOM 830 N N . LYS A 1 105 ? -10.102 6.512 15.984 1 97.06 105 LYS A N 1
ATOM 831 C CA . LYS A 1 105 ? -10.406 5.184 15.469 1 97.06 105 LYS A CA 1
ATOM 832 C C . LYS A 1 105 ? -11.867 4.824 15.703 1 97.06 105 LYS A C 1
ATOM 834 O O . LYS A 1 105 ? -12.539 4.301 14.812 1 97.06 105 LYS A O 1
ATOM 839 N N . VAL A 1 106 ? -12.406 5.148 16.844 1 96.81 106 VAL A N 1
ATOM 840 C CA . VAL A 1 106 ? -13.781 4.84 17.234 1 96.81 106 VAL A CA 1
ATOM 841 C C . VAL A 1 106 ? -14.75 5.551 16.297 1 96.81 106 VAL A C 1
ATOM 843 O O . VAL A 1 106 ? -15.703 4.945 15.797 1 96.81 106 VAL A O 1
ATOM 846 N N . HIS A 1 107 ? -14.477 6.816 16.016 1 97.94 107 HIS A N 1
ATOM 847 C CA . HIS A 1 107 ? -15.367 7.594 15.164 1 97.94 107 HIS A CA 1
ATOM 848 C C . HIS A 1 107 ? -15.266 7.137 13.711 1 97.94 107 HIS A C 1
ATOM 850 O O . HIS A 1 107 ? -16.266 7.141 12.984 1 97.94 107 HIS A O 1
ATOM 856 N N . LEU A 1 108 ? -14.062 6.793 13.266 1 98.19 108 LEU A N 1
ATOM 857 C CA . LEU A 1 108 ? -13.914 6.254 11.914 1 98.19 108 LEU A CA 1
ATOM 858 C C . LEU A 1 108 ? -14.703 4.965 11.75 1 98.19 108 LEU A C 1
ATOM 860 O O . LEU A 1 108 ? -15.453 4.812 10.781 1 98.19 108 LEU A O 1
ATOM 864 N N . GLU A 1 109 ? -14.547 4.074 12.734 1 96.94 109 GLU A N 1
ATOM 865 C CA . GLU A 1 109 ? -15.25 2.795 12.68 1 96.94 109 GLU A CA 1
ATOM 866 C C . GLU A 1 109 ? -16.766 2.998 12.695 1 96.94 109 GLU A C 1
ATOM 868 O O . GLU A 1 109 ? -17.5 2.277 12.016 1 96.94 109 GLU A O 1
ATOM 873 N N . LYS A 1 110 ? -17.203 3.939 13.445 1 97.62 110 LYS A N 1
ATOM 874 C CA . LYS A 1 110 ? -18.625 4.254 13.5 1 97.62 110 LYS A CA 1
ATOM 875 C C . LYS A 1 110 ? -19.141 4.727 12.141 1 97.62 110 LYS A C 1
ATOM 877 O O . LYS A 1 110 ? -20.188 4.277 11.672 1 97.62 110 LYS A O 1
ATOM 882 N N . LEU A 1 111 ? -18.391 5.664 11.516 1 98 111 LEU A N 1
ATOM 883 C CA . LEU A 1 111 ? -18.781 6.148 10.195 1 98 111 LEU A CA 1
ATOM 884 C C . LEU A 1 111 ? -18.844 5.004 9.188 1 98 111 LEU A C 1
ATOM 886 O O . LEU A 1 111 ? -19.812 4.887 8.438 1 98 111 LEU A O 1
ATOM 890 N N . VAL A 1 112 ? -17.828 4.121 9.203 1 97.5 112 VAL A N 1
ATOM 891 C CA . VAL A 1 112 ? -17.719 3.002 8.273 1 97.5 112 VAL A CA 1
ATOM 892 C C . VAL A 1 112 ? -18.891 2.037 8.5 1 97.5 112 VAL A C 1
ATOM 894 O O . VAL A 1 112 ? -19.453 1.513 7.539 1 97.5 112 VAL A O 1
ATOM 897 N N . GLN A 1 113 ? -19.281 1.838 9.672 1 96.19 113 GLN A N 1
ATOM 898 C CA . GLN A 1 113 ? -20.328 0.884 10.023 1 96.19 113 GLN A CA 1
ATOM 899 C C . GLN A 1 113 ? -21.703 1.454 9.719 1 96.19 113 GLN A C 1
ATOM 901 O O . GLN A 1 113 ? -22.609 0.729 9.273 1 96.19 113 GLN A O 1
ATOM 906 N N . GLU A 1 114 ? -21.922 2.758 9.906 1 96.25 114 GLU A N 1
ATOM 907 C CA . GLU A 1 114 ? -23.266 3.318 9.93 1 96.25 114 GLU A CA 1
ATOM 908 C C . GLU A 1 114 ? -23.609 3.994 8.602 1 96.25 114 GLU A C 1
ATOM 910 O O . GLU A 1 114 ? -24.766 4.254 8.312 1 96.25 114 GLU A O 1
ATOM 915 N N . MET A 1 115 ? -22.609 4.324 7.848 1 96.5 115 MET A N 1
ATOM 916 C CA . MET A 1 115 ? -22.844 5.055 6.605 1 96.5 115 MET A CA 1
ATOM 917 C C . MET A 1 115 ? -22.297 4.281 5.406 1 96.5 115 MET A C 1
ATOM 919 O O . MET A 1 115 ? -21.125 4.398 5.066 1 96.5 115 MET A O 1
ATOM 923 N N . PRO A 1 116 ? -23.188 3.598 4.691 1 94.88 116 PRO A N 1
ATOM 924 C CA . PRO A 1 116 ? -22.75 2.781 3.559 1 94.88 116 PRO A CA 1
ATOM 925 C C . PRO A 1 116 ? -21.953 3.576 2.527 1 94.88 116 PRO A C 1
ATOM 927 O O . PRO A 1 116 ? -20.953 3.086 2.004 1 94.88 116 PRO A O 1
ATOM 930 N N . ALA A 1 117 ? -22.375 4.77 2.301 1 95.69 117 ALA A N 1
ATOM 931 C CA . ALA A 1 117 ? -21.656 5.613 1.345 1 95.69 117 ALA A CA 1
ATOM 932 C C . ALA A 1 117 ? -20.234 5.879 1.811 1 95.69 117 ALA A C 1
ATOM 934 O O . ALA A 1 117 ? -19.297 5.871 1.005 1 95.69 117 ALA A O 1
ATOM 935 N N . PHE A 1 118 ? -20.062 6.117 3.084 1 98 118 PHE A N 1
ATOM 936 C CA . PHE A 1 118 ? -18.734 6.355 3.629 1 98 118 PHE A CA 1
ATOM 937 C C . PHE A 1 118 ? -17.891 5.09 3.572 1 98 118 PHE A C 1
ATOM 939 O O . PHE A 1 118 ? -16.688 5.145 3.297 1 98 118 PHE A O 1
ATOM 946 N N . LYS A 1 119 ? -18.562 3.957 3.906 1 97.5 119 LYS A N 1
ATOM 947 C CA . LYS A 1 119 ? -17.844 2.684 3.818 1 97.5 119 LYS A CA 1
ATOM 948 C C . LYS A 1 119 ? -17.312 2.455 2.41 1 97.5 119 LYS A C 1
ATOM 950 O O . LYS A 1 119 ? -16.156 2.051 2.244 1 97.5 119 LYS A O 1
ATOM 955 N N . ASN A 1 120 ? -18.109 2.732 1.396 1 96.94 120 ASN A N 1
ATOM 956 C CA . ASN A 1 120 ? -17.672 2.631 0.008 1 96.94 120 ASN A CA 1
ATOM 957 C C . ASN A 1 120 ? -16.516 3.588 -0.286 1 96.94 120 ASN A C 1
ATOM 959 O O . ASN A 1 120 ? -15.555 3.219 -0.963 1 96.94 120 ASN A O 1
ATOM 963 N N . PHE A 1 121 ? -16.641 4.777 0.167 1 97.56 121 PHE A N 1
ATOM 964 C CA . PHE A 1 121 ? -15.594 5.773 0.013 1 97.56 121 PHE A CA 1
ATOM 965 C C . PHE A 1 121 ? -14.289 5.289 0.647 1 97.56 121 PHE A C 1
ATOM 967 O O . PHE A 1 121 ? -13.219 5.418 0.054 1 97.56 121 PHE A O 1
ATOM 974 N N . TYR A 1 122 ? -14.398 4.734 1.878 1 97.88 122 TYR A N 1
ATOM 975 C CA . TYR A 1 122 ? -13.234 4.25 2.617 1 97.88 122 TYR A CA 1
ATOM 976 C C . TYR A 1 122 ? -12.523 3.141 1.851 1 97.88 122 TYR A C 1
ATOM 978 O O . TYR A 1 122 ? -11.297 3.129 1.765 1 97.88 122 TYR A O 1
ATOM 986 N N . ILE A 1 123 ? -13.258 2.268 1.255 1 97.75 123 ILE A N 1
ATOM 987 C CA . ILE A 1 123 ? -12.711 1.196 0.432 1 97.75 123 ILE A CA 1
ATOM 988 C C . ILE A 1 123 ? -11.953 1.792 -0.752 1 97.75 123 ILE A C 1
ATOM 990 O O . ILE A 1 123 ? -10.82 1.399 -1.033 1 97.75 123 ILE A O 1
ATOM 994 N N . LYS A 1 124 ? -12.539 2.73 -1.406 1 97 124 LYS A N 1
ATOM 995 C CA . LYS A 1 124 ? -11.898 3.361 -2.555 1 97 124 LYS A CA 1
ATOM 996 C C . LYS A 1 124 ? -10.617 4.086 -2.141 1 97 124 LYS A C 1
ATOM 998 O O . LYS A 1 124 ? -9.633 4.09 -2.883 1 97 124 LYS A O 1
ATOM 1003 N N . LEU A 1 125 ? -10.664 4.73 -1.021 1 96.81 125 LEU A N 1
ATOM 1004 C CA . LEU A 1 125 ? -9.484 5.398 -0.489 1 96.81 125 LEU A CA 1
ATOM 1005 C C . LEU A 1 125 ? -8.359 4.398 -0.228 1 96.81 125 LEU A C 1
ATOM 1007 O O . LEU A 1 125 ? -7.207 4.648 -0.58 1 96.81 125 LEU A O 1
ATOM 1011 N N . LEU A 1 126 ? -8.703 3.273 0.389 1 97.88 126 LEU A N 1
ATOM 1012 C CA . LEU A 1 126 ? -7.723 2.227 0.652 1 97.88 126 LEU A CA 1
ATOM 1013 C C . LEU A 1 126 ? -7.148 1.682 -0.65 1 97.88 126 LEU A C 1
ATOM 1015 O O . LEU A 1 126 ? -5.93 1.546 -0.787 1 97.88 126 LEU A O 1
ATOM 1019 N N . GLU A 1 127 ? -8 1.412 -1.619 1 97.5 127 GLU A N 1
ATOM 1020 C CA . GLU A 1 127 ? -7.578 0.898 -2.918 1 97.5 127 GLU A CA 1
ATOM 1021 C C . GLU A 1 127 ? -6.621 1.867 -3.611 1 97.5 127 GLU A C 1
ATOM 1023 O O . GLU A 1 127 ? -5.57 1.46 -4.109 1 97.5 127 GLU A O 1
ATOM 1028 N N . ALA A 1 128 ? -6.941 3.123 -3.602 1 96.31 128 ALA A N 1
ATOM 1029 C CA . ALA A 1 128 ? -6.098 4.145 -4.219 1 96.31 128 ALA A CA 1
ATOM 1030 C C . ALA A 1 128 ? -4.762 4.266 -3.49 1 96.31 128 ALA A C 1
ATOM 1032 O O . ALA A 1 128 ? -3.719 4.445 -4.121 1 96.31 128 ALA A O 1
ATOM 1033 N N . SER A 1 129 ? -4.828 4.188 -2.18 1 96.56 129 SER A N 1
ATOM 1034 C CA . SER A 1 129 ? -3.615 4.277 -1.374 1 96.56 129 SER A CA 1
ATOM 1035 C C . SER A 1 129 ? -2.68 3.104 -1.646 1 96.56 129 SER A C 1
ATOM 1037 O O . SER A 1 129 ? -1.472 3.289 -1.801 1 96.56 129 SER A O 1
ATOM 1039 N N . ILE A 1 130 ? -3.223 1.917 -1.717 1 97.62 130 ILE A N 1
ATOM 1040 C CA . ILE A 1 130 ? -2.422 0.737 -2.027 1 97.62 130 ILE A CA 1
ATOM 1041 C C . ILE A 1 130 ? -1.741 0.917 -3.383 1 97.62 130 ILE A C 1
ATOM 1043 O O . ILE A 1 130 ? -0.545 0.655 -3.523 1 97.62 130 ILE A O 1
ATOM 1047 N N . CYS A 1 131 ? -2.496 1.363 -4.355 1 97.12 131 CYS A N 1
ATOM 1048 C CA . CYS A 1 131 ? -1.958 1.54 -5.699 1 97.12 131 CYS A CA 1
ATOM 1049 C C . CYS A 1 131 ? -0.812 2.545 -5.699 1 97.12 131 CYS A C 1
ATOM 1051 O O . CYS A 1 131 ? 0.223 2.312 -6.324 1 97.12 131 CYS A O 1
ATOM 1053 N N . SER A 1 132 ? -0.988 3.615 -4.992 1 95.5 132 SER A N 1
ATOM 1054 C CA . SER A 1 132 ? 0.032 4.656 -4.934 1 95.5 132 SER A CA 1
ATOM 1055 C C . SER A 1 132 ? 1.287 4.164 -4.223 1 95.5 132 SER A C 1
ATOM 1057 O O . SER A 1 132 ? 2.4 4.328 -4.727 1 95.5 132 SER A O 1
ATOM 1059 N N . ILE A 1 133 ? 1.096 3.543 -3.098 1 96.75 133 ILE A N 1
ATOM 1060 C CA . ILE A 1 133 ? 2.225 3.064 -2.307 1 96.75 133 ILE A CA 1
ATOM 1061 C C . ILE A 1 133 ? 2.951 1.954 -3.064 1 96.75 133 ILE A C 1
ATOM 1063 O O . ILE A 1 133 ? 4.184 1.937 -3.123 1 96.75 133 ILE A O 1
ATOM 1067 N N . ASP A 1 134 ? 2.195 1.053 -3.623 1 96.75 134 ASP A N 1
ATOM 1068 C CA . ASP A 1 134 ? 2.775 -0.04 -4.398 1 96.75 134 ASP A CA 1
ATOM 1069 C C . ASP A 1 134 ? 3.578 0.493 -5.582 1 96.75 134 ASP A C 1
ATOM 1071 O O . ASP A 1 134 ? 4.652 -0.027 -5.895 1 96.75 134 ASP A O 1
ATOM 1075 N N . ALA A 1 135 ? 3.072 1.503 -6.262 1 95.62 135 ALA A N 1
ATOM 1076 C CA . ALA A 1 135 ? 3.766 2.088 -7.406 1 95.62 135 ALA A CA 1
ATOM 1077 C C . ALA A 1 135 ? 5.117 2.66 -6.992 1 95.62 135 ALA A C 1
ATOM 1079 O O . ALA A 1 135 ? 6.121 2.467 -7.688 1 95.62 135 ALA A O 1
ATOM 1080 N N . THR A 1 136 ? 5.141 3.334 -5.887 1 95.44 136 THR A N 1
ATOM 1081 C CA . THR A 1 136 ? 6.391 3.932 -5.43 1 95.44 136 THR A CA 1
ATOM 1082 C C . THR A 1 136 ? 7.363 2.855 -4.961 1 95.44 136 THR A C 1
ATOM 1084 O O . THR A 1 136 ? 8.57 2.969 -5.176 1 95.44 136 THR A O 1
ATOM 1087 N N . ARG A 1 137 ? 6.816 1.855 -4.277 1 96.62 137 ARG A N 1
ATOM 1088 C CA . ARG A 1 137 ? 7.645 0.721 -3.889 1 96.62 137 ARG A CA 1
ATOM 1089 C C . ARG A 1 137 ? 8.258 0.046 -5.109 1 96.62 137 ARG A C 1
ATOM 1091 O O . ARG A 1 137 ? 9.453 -0.27 -5.121 1 96.62 137 ARG A O 1
ATOM 1098 N N . HIS A 1 138 ? 7.43 -0.163 -6.098 1 96.38 138 HIS A N 1
ATOM 1099 C CA . HIS A 1 138 ? 7.883 -0.731 -7.363 1 96.38 138 HIS A CA 1
ATOM 1100 C C . HIS A 1 138 ? 9.016 0.098 -7.965 1 96.38 138 HIS A C 1
ATOM 1102 O O . HIS A 1 138 ? 10.039 -0.449 -8.375 1 96.38 138 HIS A O 1
ATOM 1108 N N . ASP A 1 139 ? 8.867 1.37 -8.016 1 95.88 139 ASP A N 1
ATOM 1109 C CA . ASP A 1 139 ? 9.867 2.268 -8.586 1 95.88 139 ASP A CA 1
ATOM 1110 C C . ASP A 1 139 ? 11.188 2.162 -7.832 1 95.88 139 ASP A C 1
ATOM 1112 O O . ASP A 1 139 ? 12.266 2.203 -8.438 1 95.88 139 ASP A O 1
ATOM 1116 N N . LEU A 1 140 ? 11.102 2.021 -6.516 1 96 140 LEU A N 1
ATOM 1117 C CA . LEU A 1 140 ? 12.297 1.934 -5.68 1 96 140 LEU A CA 1
ATOM 1118 C C . LEU A 1 140 ? 13.102 0.678 -6.012 1 96 140 LEU A C 1
ATOM 1120 O O . LEU A 1 140 ? 14.32 0.644 -5.816 1 96 140 LEU A O 1
ATOM 1124 N N . ILE A 1 141 ? 12.422 -0.308 -6.527 1 95.06 141 ILE A N 1
ATOM 1125 C CA . ILE A 1 141 ? 13.055 -1.585 -6.84 1 95.06 141 ILE A CA 1
ATOM 1126 C C . ILE A 1 141 ? 13.57 -1.567 -8.281 1 95.06 141 ILE A C 1
ATOM 1128 O O . ILE A 1 141 ? 14.672 -2.045 -8.555 1 95.06 141 ILE A O 1
ATOM 1132 N N . VAL A 1 142 ? 12.867 -0.932 -9.18 1 93.75 142 VAL A N 1
ATOM 1133 C CA . VAL A 1 142 ? 13.047 -1.158 -10.609 1 93.75 142 VAL A CA 1
ATOM 1134 C C . VAL A 1 142 ? 13.852 -0.011 -11.219 1 93.75 142 VAL A C 1
ATOM 1136 O O . VAL A 1 142 ? 14.633 -0.219 -12.148 1 93.75 142 VAL A O 1
ATOM 1139 N N . LEU A 1 143 ? 13.68 1.181 -10.656 1 93.69 143 LEU A N 1
ATOM 1140 C CA . LEU A 1 143 ? 14.234 2.367 -11.305 1 93.69 143 LEU A CA 1
ATOM 1141 C C . LEU A 1 143 ? 15.461 2.877 -10.555 1 93.69 143 LEU A C 1
ATOM 1143 O O . LEU A 1 143 ? 15.57 2.689 -9.336 1 93.69 143 LEU A O 1
ATOM 1147 N N . SER A 1 144 ? 16.328 3.553 -11.305 1 91.81 144 SER A N 1
ATOM 1148 C CA . SER A 1 144 ? 17.406 4.305 -10.68 1 91.81 144 SER A CA 1
ATOM 1149 C C . SER A 1 144 ? 16.891 5.59 -10.039 1 91.81 144 SER A C 1
ATOM 1151 O O . SER A 1 144 ? 15.766 6.008 -10.297 1 91.81 144 SER A O 1
ATOM 1153 N N . GLY A 1 145 ? 17.703 6.16 -9.195 1 92.75 145 GLY A N 1
ATOM 1154 C CA . GLY A 1 145 ? 17.344 7.434 -8.594 1 92.75 145 GLY A CA 1
ATOM 1155 C C . GLY A 1 145 ? 17 8.5 -9.617 1 92.75 145 GLY A C 1
ATOM 1156 O O . GLY A 1 145 ? 16.031 9.242 -9.445 1 92.75 145 GLY A O 1
ATOM 1157 N N . GLU A 1 146 ? 17.781 8.516 -10.656 1 92.69 146 GLU A N 1
ATOM 1158 C CA . GLU A 1 146 ? 17.547 9.484 -11.727 1 92.69 146 GLU A CA 1
ATOM 1159 C C . GLU A 1 146 ? 16.203 9.242 -12.406 1 92.69 146 GLU A C 1
ATOM 1161 O O . GLU A 1 146 ? 15.461 10.188 -12.672 1 92.69 146 GLU A O 1
ATOM 1166 N N . GLN A 1 147 ? 15.914 8.039 -12.68 1 94 147 GLN A N 1
ATOM 1167 C CA . GLN A 1 147 ? 14.656 7.688 -13.336 1 94 147 GLN A CA 1
ATOM 1168 C C . GLN A 1 147 ? 13.461 7.996 -12.445 1 94 147 GLN A C 1
ATOM 1170 O O . GLN A 1 147 ? 12.414 8.438 -12.93 1 94 147 GLN A O 1
ATOM 1175 N N . ARG A 1 148 ? 13.594 7.754 -11.156 1 94.81 148 ARG A N 1
ATOM 1176 C CA . ARG A 1 148 ? 12.523 8.07 -10.211 1 94.81 148 ARG A CA 1
ATOM 1177 C C . ARG A 1 148 ? 12.25 9.57 -10.172 1 94.81 148 ARG A C 1
ATOM 1179 O O . ARG A 1 148 ? 11.094 9.992 -10.141 1 94.81 148 ARG A O 1
ATOM 1186 N N . TYR A 1 149 ? 13.289 10.352 -10.188 1 93.19 149 TYR A N 1
ATOM 1187 C CA . TYR A 1 149 ? 13.141 11.797 -10.195 1 93.19 149 TYR A CA 1
ATOM 1188 C C . TYR A 1 149 ? 12.43 12.266 -11.461 1 93.19 149 TYR A C 1
ATOM 1190 O O . TYR A 1 149 ? 11.523 13.102 -11.398 1 93.19 149 TYR A O 1
ATOM 1198 N N . GLU A 1 150 ? 12.836 11.742 -12.578 1 93.06 150 GLU A N 1
ATOM 1199 C CA . GLU A 1 150 ? 12.234 12.102 -13.852 1 93.06 150 GLU A CA 1
ATOM 1200 C C . GLU A 1 150 ? 10.75 11.75 -13.883 1 93.06 150 GLU A C 1
ATOM 1202 O O . GLU A 1 150 ? 9.93 12.531 -14.383 1 93.06 150 GLU A O 1
ATOM 1207 N N . LYS A 1 151 ? 10.484 10.602 -13.367 1 93.75 151 LYS A N 1
ATOM 1208 C CA . LYS A 1 151 ? 9.094 10.18 -13.305 1 93.75 151 LYS A CA 1
ATOM 1209 C C . LYS A 1 151 ? 8.266 11.125 -12.438 1 93.75 151 LYS A C 1
ATOM 1211 O O . LYS A 1 151 ? 7.156 11.516 -12.82 1 93.75 151 LYS A O 1
ATOM 1216 N N . MET A 1 152 ? 8.781 11.484 -11.289 1 91.69 152 MET A N 1
ATOM 1217 C CA . MET A 1 152 ? 8.094 12.414 -10.398 1 91.69 152 MET A CA 1
ATOM 1218 C C . MET A 1 152 ? 7.906 13.773 -11.055 1 91.69 152 MET A C 1
ATOM 1220 O O . MET A 1 152 ? 6.855 14.398 -10.922 1 91.69 152 MET A O 1
ATOM 1224 N N . LEU A 1 153 ? 8.883 14.211 -11.742 1 90.38 153 LEU A N 1
ATOM 1225 C CA . LEU A 1 153 ? 8.836 15.484 -12.453 1 90.38 153 LEU A CA 1
ATOM 1226 C C . LEU A 1 153 ? 7.695 15.5 -13.461 1 90.38 153 LEU A C 1
ATOM 1228 O O . LEU A 1 153 ? 7.031 16.516 -13.648 1 90.38 153 LEU A O 1
ATOM 1232 N N . GLN A 1 154 ? 7.461 14.375 -14.055 1 91.69 154 GLN A N 1
ATOM 1233 C CA . GLN A 1 154 ? 6.445 14.266 -15.094 1 91.69 154 GLN A CA 1
ATOM 1234 C C . GLN A 1 154 ? 5.055 14.07 -14.492 1 91.69 154 GLN A C 1
ATOM 1236 O O . GLN A 1 154 ? 4.086 14.688 -14.938 1 91.69 154 GLN A O 1
ATOM 1241 N N . GLN A 1 155 ? 4.949 13.258 -13.469 1 90.69 155 GLN A N 1
ATOM 1242 C CA . GLN A 1 155 ? 3.643 12.797 -13.008 1 90.69 155 GLN A CA 1
ATOM 1243 C C . GLN A 1 155 ? 3.15 13.641 -11.828 1 90.69 155 GLN A C 1
ATOM 1245 O O . GLN A 1 155 ? 1.943 13.805 -11.641 1 90.69 155 GLN A O 1
ATOM 1250 N N . GLU A 1 156 ? 4.051 14.109 -11.023 1 89.75 156 GLU A N 1
ATOM 1251 C CA . GLU A 1 156 ? 3.674 14.844 -9.82 1 89.75 156 GLU A CA 1
ATOM 1252 C C . GLU A 1 156 ? 4.539 16.094 -9.641 1 89.75 156 GLU A C 1
ATOM 1254 O O . GLU A 1 156 ? 5.117 16.297 -8.57 1 89.75 156 GLU A O 1
ATOM 1259 N N . PRO A 1 157 ? 4.504 17 -10.547 1 88.81 157 PRO A N 1
ATOM 1260 C CA . PRO A 1 157 ? 5.363 18.188 -10.461 1 88.81 157 PRO A CA 1
ATOM 1261 C C . PRO A 1 157 ? 5.023 19.078 -9.273 1 88.81 157 PRO A C 1
ATOM 1263 O O . PRO A 1 157 ? 5.902 19.75 -8.734 1 88.81 157 PRO A O 1
ATOM 1266 N N . HIS A 1 158 ? 3.773 19.062 -8.898 1 87.19 158 HIS A N 1
ATOM 1267 C CA . HIS A 1 158 ? 3.35 19.875 -7.77 1 87.19 158 HIS A CA 1
ATOM 1268 C C . HIS A 1 158 ? 4.059 19.453 -6.484 1 87.19 158 HIS A C 1
ATOM 1270 O O . HIS A 1 158 ? 4.457 20.312 -5.684 1 87.19 158 HIS A O 1
ATOM 1276 N N . LEU A 1 159 ? 4.266 18.172 -6.281 1 84.88 159 LEU A N 1
ATOM 1277 C CA . LEU A 1 159 ? 4.98 17.672 -5.113 1 84.88 159 LEU A CA 1
ATOM 1278 C C . LEU A 1 159 ? 6.445 18.094 -5.152 1 84.88 159 LEU A C 1
ATOM 1280 O O . LEU A 1 159 ? 7.02 18.453 -4.121 1 84.88 159 LEU A O 1
ATOM 1284 N N . LEU A 1 160 ? 6.984 18.078 -6.371 1 84.56 160 LEU A N 1
ATOM 1285 C CA . LEU A 1 160 ? 8.383 18.453 -6.559 1 84.56 160 LEU A CA 1
ATOM 1286 C C . LEU A 1 160 ? 8.609 19.906 -6.195 1 84.56 160 LEU A C 1
ATOM 1288 O O . LEU A 1 160 ? 9.672 20.266 -5.676 1 84.56 160 LEU A O 1
ATOM 1292 N N . GLN A 1 161 ? 7.617 20.703 -6.352 1 85.38 161 GLN A N 1
ATOM 1293 C CA . GLN A 1 161 ? 7.738 22.141 -6.117 1 85.38 161 GLN A CA 1
ATOM 1294 C C . GLN A 1 161 ? 7.504 22.469 -4.648 1 85.38 161 GLN A C 1
ATOM 1296 O O . GLN A 1 161 ? 8.031 23.469 -4.145 1 85.38 161 GLN A O 1
ATOM 1301 N N . GLN A 1 162 ? 6.805 21.641 -3.996 1 89.56 162 GLN A N 1
ATOM 1302 C CA . GLN A 1 162 ? 6.363 21.984 -2.648 1 89.56 162 GLN A CA 1
ATOM 1303 C C . GLN A 1 162 ? 7.281 21.359 -1.595 1 89.56 162 GLN A C 1
ATOM 1305 O O . GLN A 1 162 ? 7.496 21.953 -0.532 1 89.56 162 GLN A O 1
ATOM 1310 N N . ILE A 1 163 ? 7.879 20.281 -1.88 1 90.62 163 ILE A N 1
ATOM 1311 C CA . ILE A 1 163 ? 8.672 19.547 -0.897 1 90.62 163 ILE A CA 1
ATOM 1312 C C . ILE A 1 163 ? 10.141 19.938 -1.021 1 90.62 163 ILE A C 1
ATOM 1314 O O . ILE A 1 163 ? 10.703 19.938 -2.119 1 90.62 163 ILE A O 1
ATOM 1318 N N . PRO A 1 164 ? 10.781 20.328 0.089 1 90.25 164 PRO A N 1
ATOM 1319 C CA . PRO A 1 164 ? 12.211 20.625 0.047 1 90.25 164 PRO A CA 1
ATOM 1320 C C . PRO A 1 164 ? 13.039 19.469 -0.507 1 90.25 164 PRO A C 1
ATOM 1322 O O . PRO A 1 164 ? 12.727 18.297 -0.25 1 90.25 164 PRO A O 1
ATOM 1325 N N . LEU A 1 165 ? 14.117 19.781 -1.097 1 86.69 165 LEU A N 1
ATOM 1326 C CA . LEU A 1 165 ? 14.938 18.844 -1.864 1 86.69 165 LEU A CA 1
ATOM 1327 C C . LEU A 1 165 ? 15.469 17.734 -0.974 1 86.69 165 LEU A C 1
ATOM 1329 O O . LEU A 1 165 ? 15.547 16.578 -1.403 1 86.69 165 LEU A O 1
ATOM 1333 N N . GLN A 1 166 ? 15.836 18.156 0.175 1 88.81 166 GLN A N 1
ATOM 1334 C CA . GLN A 1 166 ? 16.406 17.172 1.087 1 88.81 166 GLN A CA 1
ATOM 1335 C C . GLN A 1 166 ? 15.422 16.047 1.371 1 88.81 166 GLN A C 1
ATOM 1337 O O . GLN A 1 166 ? 15.805 14.875 1.405 1 88.81 166 GLN A O 1
ATOM 1342 N N . TYR A 1 167 ? 14.156 16.359 1.564 1 91.56 167 TYR A N 1
ATOM 1343 C CA . TYR A 1 167 ? 13.141 15.359 1.861 1 91.56 167 TYR A CA 1
ATOM 1344 C C . TYR A 1 167 ? 12.758 14.578 0.607 1 91.56 167 TYR A C 1
ATOM 1346 O O . TYR A 1 167 ? 12.5 13.375 0.669 1 91.56 167 TYR A O 1
ATOM 1354 N N . LEU A 1 168 ? 12.781 15.297 -0.46 1 91.31 168 LEU A N 1
ATOM 1355 C CA . LEU A 1 168 ? 12.523 14.641 -1.738 1 91.31 168 LEU A CA 1
ATOM 1356 C C . LEU A 1 168 ? 13.57 13.57 -2.021 1 91.31 168 LEU A C 1
ATOM 1358 O O . LEU A 1 168 ? 13.234 12.477 -2.482 1 91.31 168 LEU A O 1
ATOM 1362 N N . ALA A 1 169 ? 14.875 13.953 -1.791 1 92.62 169 ALA A N 1
ATOM 1363 C CA . ALA A 1 169 ? 15.977 13.016 -2.004 1 92.62 169 ALA A CA 1
ATOM 1364 C C . ALA A 1 169 ? 15.781 11.742 -1.177 1 92.62 169 ALA A C 1
ATOM 1366 O O . ALA A 1 169 ? 15.93 10.633 -1.688 1 92.62 169 ALA A O 1
ATOM 1367 N N . SER A 1 170 ? 15.375 11.938 0.044 1 91.94 170 SER A N 1
ATOM 1368 C CA . SER A 1 170 ? 15.148 10.812 0.94 1 91.94 170 SER A CA 1
ATOM 1369 C C . SER A 1 170 ? 14.008 9.93 0.438 1 91.94 170 SER A C 1
ATOM 1371 O O . SER A 1 170 ? 14.148 8.703 0.377 1 91.94 170 SER A O 1
ATOM 1373 N N . MET A 1 171 ? 12.945 10.516 0.035 1 91.94 171 MET A N 1
ATOM 1374 C CA . MET A 1 171 ? 11.766 9.797 -0.428 1 91.94 171 MET A CA 1
ATOM 1375 C C . MET A 1 171 ? 12.062 9.023 -1.706 1 91.94 171 MET A C 1
ATOM 1377 O O . MET A 1 171 ? 11.461 7.977 -1.959 1 91.94 171 MET A O 1
ATOM 1381 N N . LEU A 1 172 ? 13 9.555 -2.432 1 91.81 172 LEU A N 1
ATOM 1382 C CA . LEU A 1 172 ? 13.383 8.922 -3.693 1 91.81 172 LEU A CA 1
ATOM 1383 C C . LEU A 1 172 ? 14.469 7.883 -3.477 1 91.81 172 LEU A C 1
ATOM 1385 O O . LEU A 1 172 ? 14.867 7.184 -4.414 1 91.81 172 LEU A O 1
ATOM 1389 N N . GLY A 1 173 ? 14.961 7.758 -2.299 1 90.56 173 GLY A N 1
ATOM 1390 C CA . GLY A 1 173 ? 15.969 6.766 -1.96 1 90.56 173 GLY A CA 1
ATOM 1391 C C . GLY A 1 173 ? 17.359 7.137 -2.439 1 90.56 173 GLY A C 1
ATOM 1392 O O . GLY A 1 173 ? 18.141 6.266 -2.822 1 90.56 173 GLY A O 1
ATOM 1393 N N . ILE A 1 174 ? 17.625 8.383 -2.584 1 90.5 174 ILE A N 1
ATOM 1394 C CA . ILE A 1 174 ? 18.938 8.828 -3.021 1 90.5 174 ILE A CA 1
ATOM 1395 C C . ILE A 1 174 ? 19.438 9.93 -2.092 1 90.5 174 ILE A C 1
ATOM 1397 O O . ILE A 1 174 ? 18.703 10.422 -1.243 1 90.5 174 ILE A O 1
ATOM 1401 N N . THR A 1 175 ? 20.734 10.234 -2.238 1 88.44 175 THR A N 1
ATOM 1402 C CA . THR A 1 175 ? 21.312 11.297 -1.42 1 88.44 175 THR A CA 1
ATOM 1403 C C . THR A 1 175 ? 20.969 12.664 -1.999 1 88.44 175 THR A C 1
ATOM 1405 O O . THR A 1 175 ? 20.734 12.797 -3.199 1 88.44 175 THR A O 1
ATOM 1408 N N . PRO A 1 176 ? 20.938 13.672 -1.057 1 88.44 176 PRO A N 1
ATOM 1409 C CA . PRO A 1 176 ? 20.719 15.031 -1.562 1 88.44 176 PRO A CA 1
ATOM 1410 C C . PRO A 1 176 ? 21.75 15.43 -2.621 1 88.44 176 PRO A C 1
ATOM 1412 O O . PRO A 1 176 ? 21.391 16.078 -3.609 1 88.44 176 PRO A O 1
ATOM 1415 N N . ARG A 1 177 ? 22.938 15.008 -2.465 1 89.06 177 ARG A N 1
ATOM 1416 C CA . ARG A 1 177 ? 24 15.32 -3.42 1 89.06 177 ARG A CA 1
ATOM 1417 C C . ARG A 1 177 ? 23.703 14.711 -4.785 1 89.06 177 ARG A C 1
ATOM 1419 O O . ARG A 1 177 ? 23.875 15.367 -5.816 1 89.06 177 ARG A O 1
ATOM 1426 N N . HIS A 1 178 ? 23.266 13.508 -4.773 1 89.38 178 HIS A N 1
ATOM 1427 C CA . HIS A 1 178 ? 22.906 12.844 -6.023 1 89.38 178 HIS A CA 1
ATOM 1428 C C . HIS A 1 178 ? 21.734 13.531 -6.699 1 89.38 178 HIS A C 1
ATOM 1430 O O . HIS A 1 178 ? 21.734 13.719 -7.918 1 89.38 178 HIS A O 1
ATOM 1436 N N . LEU A 1 179 ? 20.703 13.914 -5.953 1 89.38 179 LEU A N 1
ATOM 1437 C CA . LEU A 1 179 ? 19.531 14.586 -6.504 1 89.38 179 LEU A CA 1
ATOM 1438 C C . LEU A 1 179 ? 19.922 15.922 -7.129 1 89.38 179 LEU A C 1
ATOM 1440 O O . LEU A 1 179 ? 19.422 16.281 -8.203 1 89.38 179 LEU A O 1
ATOM 1444 N N . SER A 1 180 ? 20.766 16.625 -6.492 1 89 180 SER A N 1
ATOM 1445 C CA . SER A 1 180 ? 21.234 17.906 -7.012 1 89 180 SER A CA 1
ATOM 1446 C C . SER A 1 180 ? 21.922 17.734 -8.367 1 89 180 SER A C 1
ATOM 1448 O O . SER A 1 180 ? 21.719 18.531 -9.273 1 89 180 SER A O 1
ATOM 1450 N N . ARG A 1 181 ? 22.641 16.688 -8.445 1 88.25 181 ARG A N 1
ATOM 1451 C CA . ARG A 1 181 ? 23.328 16.406 -9.695 1 88.25 181 ARG A CA 1
ATOM 1452 C C . ARG A 1 181 ? 22.328 16.094 -10.812 1 88.25 181 ARG A C 1
ATOM 1454 O O . ARG A 1 181 ? 22.5 16.547 -11.945 1 88.25 181 ARG A O 1
ATOM 1461 N N . ILE A 1 182 ? 21.312 15.328 -10.438 1 87.75 182 ILE A N 1
ATOM 1462 C CA . ILE A 1 182 ? 20.297 14.961 -11.398 1 87.75 182 ILE A CA 1
ATOM 1463 C C . ILE A 1 182 ? 19.562 16.203 -11.883 1 87.75 182 ILE A C 1
ATOM 1465 O O . ILE A 1 182 ? 19.297 16.359 -13.078 1 87.75 182 ILE A O 1
ATOM 1469 N N . ARG A 1 183 ? 19.266 17.078 -10.953 1 85.62 183 ARG A N 1
ATOM 1470 C CA . ARG A 1 183 ? 18.516 18.297 -11.273 1 85.62 183 ARG A CA 1
ATOM 1471 C C . ARG A 1 183 ? 19.344 19.219 -12.172 1 85.62 183 ARG A C 1
ATOM 1473 O O . ARG A 1 183 ? 18.781 19.875 -13.062 1 85.62 183 ARG A O 1
ATOM 1480 N N . ASN A 1 184 ? 20.609 19.188 -11.93 1 83.56 184 ASN A N 1
ATOM 1481 C CA . ASN A 1 184 ? 21.484 20.031 -12.742 1 83.56 184 ASN A CA 1
ATOM 1482 C C . ASN A 1 184 ? 21.594 19.5 -14.172 1 83.56 184 ASN A C 1
ATOM 1484 O O . ASN A 1 184 ? 21.812 20.281 -15.102 1 83.56 184 ASN A O 1
ATOM 1488 N N . LYS A 1 185 ? 21.516 18.203 -14.305 1 79.44 185 LYS A N 1
ATOM 1489 C CA . LYS A 1 185 ? 21.609 17.594 -15.633 1 79.44 185 LYS A CA 1
ATOM 1490 C C . LYS A 1 185 ? 20.328 17.812 -16.422 1 79.44 185 LYS A C 1
ATOM 1492 O O . LYS A 1 185 ? 20.359 17.891 -17.656 1 79.44 185 LYS A O 1
ATOM 1497 N N . ILE A 1 186 ? 19.266 17.688 -15.781 1 74.06 186 ILE A N 1
ATOM 1498 C CA . ILE A 1 186 ? 17.984 17.797 -16.469 1 74.06 186 ILE A CA 1
ATOM 1499 C C . ILE A 1 186 ? 17.672 19.281 -16.734 1 74.06 186 ILE A C 1
ATOM 1501 O O . ILE A 1 186 ? 17.016 19.609 -17.734 1 74.06 186 ILE A O 1
ATOM 1505 N N . ARG A 1 187 ? 18.328 20.297 -16.062 1 57.41 187 ARG A N 1
ATOM 1506 C CA . ARG A 1 187 ? 18.156 21.703 -16.391 1 57.41 187 ARG A CA 1
ATOM 1507 C C . ARG A 1 187 ? 18.953 22.078 -17.625 1 57.41 187 ARG A C 1
ATOM 1509 O O . ARG A 1 187 ? 20.062 21.578 -17.844 1 57.41 187 ARG A O 1
ATOM 1516 N N . MET B 1 1 ? -10.469 -26.719 -3.867 1 83 1 MET B N 1
ATOM 1517 C CA . MET B 1 1 ? -11.203 -25.609 -3.27 1 83 1 MET B CA 1
ATOM 1518 C C . MET B 1 1 ? -11.047 -25.609 -1.753 1 83 1 MET B C 1
ATOM 1520 O O . MET B 1 1 ? -11.492 -24.672 -1.08 1 83 1 MET B O 1
ATOM 1524 N N . GLU B 1 2 ? -10.312 -26.594 -1.297 1 87.81 2 GLU B N 1
ATOM 1525 C CA . GLU B 1 2 ? -10.188 -26.781 0.145 1 87.81 2 GLU B CA 1
ATOM 1526 C C . GLU B 1 2 ? -9.352 -25.672 0.779 1 87.81 2 GLU B C 1
ATOM 1528 O O . GLU B 1 2 ? -9.703 -25.156 1.836 1 87.81 2 GLU B O 1
ATOM 1533 N N . LYS B 1 3 ? -8.258 -25.266 0.131 1 92.5 3 LYS B N 1
ATOM 1534 C CA . LYS B 1 3 ? -7.395 -24.219 0.668 1 92.5 3 LYS B CA 1
ATOM 1535 C C . LYS B 1 3 ? -8.133 -22.891 0.749 1 92.5 3 LYS B C 1
ATOM 1537 O O . LYS B 1 3 ? -8.016 -22.172 1.741 1 92.5 3 LYS B O 1
ATOM 1542 N N . LEU B 1 4 ? -8.883 -22.641 -0.256 1 94.94 4 LEU B N 1
ATOM 1543 C CA . LEU B 1 4 ? -9.656 -21.406 -0.286 1 94.94 4 LEU B CA 1
ATOM 1544 C C . LEU B 1 4 ? -10.727 -21.406 0.802 1 94.94 4 LEU B C 1
ATOM 1546 O O . LEU B 1 4 ? -10.922 -20.391 1.484 1 94.94 4 LEU B O 1
ATOM 1550 N N . LYS B 1 5 ? -11.344 -22.547 0.918 1 95.12 5 LYS B N 1
ATOM 1551 C CA . LYS B 1 5 ? -12.344 -22.703 1.969 1 95.12 5 LYS B CA 1
ATOM 1552 C C . LYS B 1 5 ? -11.727 -22.5 3.35 1 95.12 5 LYS B C 1
ATOM 1554 O O . LYS B 1 5 ? -12.297 -21.797 4.184 1 95.12 5 LYS B O 1
ATOM 1559 N N . LEU B 1 6 ? -10.625 -23.141 3.535 1 95.31 6 LEU B N 1
ATOM 1560 C CA . LEU B 1 6 ? -9.938 -23.031 4.816 1 95.31 6 LEU B CA 1
ATOM 1561 C C . LEU B 1 6 ? -9.547 -21.578 5.102 1 95.31 6 LEU B C 1
ATOM 1563 O O . LEU B 1 6 ? -9.617 -21.125 6.242 1 95.31 6 LEU B O 1
ATOM 1567 N N . TYR B 1 7 ? -9.094 -20.891 4.098 1 95.62 7 TYR B N 1
ATOM 1568 C CA . TYR B 1 7 ? -8.695 -19.5 4.258 1 95.62 7 TYR B CA 1
ATOM 1569 C C . TYR B 1 7 ? -9.859 -18.656 4.77 1 95.62 7 TYR B C 1
ATOM 1571 O O . TYR B 1 7 ? -9.727 -17.938 5.77 1 95.62 7 TYR B O 1
ATOM 1579 N N . PHE B 1 8 ? -11.023 -18.781 4.148 1 96.69 8 PHE B N 1
ATOM 1580 C CA . PHE B 1 8 ? -12.156 -17.922 4.508 1 96.69 8 PHE B CA 1
ATOM 1581 C C . PHE B 1 8 ? -12.781 -18.391 5.824 1 96.69 8 PHE B C 1
ATOM 1583 O O . PHE B 1 8 ? -13.273 -17.562 6.598 1 96.69 8 PHE B O 1
ATOM 1590 N N . THR B 1 9 ? -12.703 -19.672 6.078 1 95.56 9 THR B N 1
ATOM 1591 C CA . THR B 1 9 ? -13.156 -20.156 7.379 1 95.56 9 THR B CA 1
ATOM 1592 C C . THR B 1 9 ? -12.281 -19.609 8.5 1 95.56 9 THR B C 1
ATOM 1594 O O . THR B 1 9 ? -12.781 -19.188 9.539 1 95.56 9 THR B O 1
ATOM 1597 N N . SER B 1 10 ? -10.984 -19.609 8.258 1 94.88 10 SER B N 1
ATOM 1598 C CA . SER B 1 10 ? -10.047 -19.078 9.242 1 94.88 10 SER B CA 1
ATOM 1599 C C . SER B 1 10 ? -10.219 -17.578 9.422 1 94.88 10 SER B C 1
ATOM 1601 O O . SER B 1 10 ? -9.883 -17.031 10.469 1 94.88 10 SER B O 1
ATOM 1603 N N . ALA B 1 11 ? -10.734 -16.938 8.375 1 94.44 11 ALA B N 1
ATOM 1604 C CA . ALA B 1 11 ? -10.984 -15.492 8.438 1 94.44 11 ALA B CA 1
ATOM 1605 C C . ALA B 1 11 ? -12.273 -15.188 9.188 1 94.44 11 ALA B C 1
ATOM 1607 O O . ALA B 1 11 ? -12.625 -14.016 9.375 1 94.44 11 ALA B O 1
ATOM 1608 N N . GLY B 1 12 ? -13.086 -16.219 9.586 1 94.81 12 GLY B N 1
ATOM 1609 C CA . GLY B 1 12 ? -14.227 -16.031 10.477 1 94.81 12 GLY B CA 1
ATOM 1610 C C . GLY B 1 12 ? -15.562 -16.234 9.789 1 94.81 12 GLY B C 1
ATOM 1611 O O . GLY B 1 12 ? -16.609 -16.016 10.398 1 94.81 12 GLY B O 1
ATOM 1612 N N . PHE B 1 13 ? -15.523 -16.625 8.555 1 96.81 13 PHE B N 1
ATOM 1613 C CA . PHE B 1 13 ? -16.781 -16.844 7.844 1 96.81 13 PHE B CA 1
ATOM 1614 C C . PHE B 1 13 ? -17.391 -18.172 8.227 1 96.81 13 PHE B C 1
ATOM 1616 O O . PHE B 1 13 ? -16.688 -19.172 8.406 1 96.81 13 PHE B O 1
ATOM 1623 N N . ASP B 1 14 ? -18.734 -18.156 8.359 1 94.94 14 ASP B N 1
ATOM 1624 C CA . ASP B 1 14 ? -19.391 -19.438 8.609 1 94.94 14 ASP B CA 1
ATOM 1625 C C . ASP B 1 14 ? -19.484 -20.266 7.332 1 94.94 14 ASP B C 1
ATOM 1627 O O . ASP B 1 14 ? -19.078 -19.812 6.262 1 94.94 14 ASP B O 1
ATOM 1631 N N . ASP B 1 15 ? -19.984 -21.453 7.441 1 94.31 15 ASP B N 1
ATOM 1632 C CA . ASP B 1 15 ? -20 -22.406 6.344 1 94.31 15 ASP B CA 1
ATOM 1633 C C . ASP B 1 15 ? -20.828 -21.891 5.168 1 94.31 15 ASP B C 1
ATOM 1635 O O . ASP B 1 15 ? -20.422 -22.031 4.012 1 94.31 15 ASP B O 1
ATOM 1639 N N . ALA B 1 16 ? -21.953 -21.328 5.473 1 95.44 16 ALA B N 1
ATOM 1640 C CA . ALA B 1 16 ? -22.844 -20.844 4.422 1 95.44 16 ALA B CA 1
ATOM 1641 C C . ALA B 1 16 ? -22.188 -19.703 3.646 1 95.44 16 ALA B C 1
ATOM 1643 O O . ALA B 1 16 ? -22.188 -19.703 2.412 1 95.44 16 ALA B O 1
ATOM 1644 N N . ASP B 1 17 ? -21.625 -18.75 4.363 1 96.12 17 ASP B N 1
ATOM 1645 C CA . ASP B 1 17 ? -20.953 -17.609 3.742 1 96.12 17 ASP B CA 1
ATOM 1646 C C . ASP B 1 17 ? -19.734 -18.062 2.957 1 96.12 17 ASP B C 1
ATOM 1648 O O . ASP B 1 17 ? -19.484 -17.594 1.848 1 96.12 17 ASP B O 1
ATOM 1652 N N . THR B 1 18 ? -19 -18.984 3.572 1 97.06 18 THR B N 1
ATOM 1653 C CA . THR B 1 18 ? -17.812 -19.516 2.906 1 97.06 18 THR B CA 1
ATOM 1654 C C . THR B 1 18 ? -18.188 -20.172 1.58 1 97.06 18 THR B C 1
ATOM 1656 O O . THR B 1 18 ? -17.516 -19.953 0.565 1 97.06 18 THR B O 1
ATOM 1659 N N . ALA B 1 19 ? -19.219 -20.938 1.545 1 96.06 19 ALA B N 1
ATOM 1660 C CA . ALA B 1 19 ? -19.688 -21.594 0.327 1 96.06 19 ALA B CA 1
ATOM 1661 C C . ALA B 1 19 ? -20.062 -20.578 -0.742 1 96.06 19 ALA B C 1
ATOM 1663 O O . ALA B 1 19 ? -19.734 -20.75 -1.918 1 96.06 19 ALA B O 1
ATOM 1664 N N . ARG B 1 20 ? -20.734 -19.547 -0.341 1 96.56 20 ARG B N 1
ATOM 1665 C CA . ARG B 1 20 ? -21.141 -18.484 -1.257 1 96.56 20 ARG B CA 1
ATOM 1666 C C . ARG B 1 20 ? -19.922 -17.781 -1.849 1 96.56 20 ARG B C 1
ATOM 1668 O O . ARG B 1 20 ? -19.875 -17.516 -3.053 1 96.56 20 ARG B O 1
ATOM 1675 N N . ILE B 1 21 ? -18.953 -17.5 -0.976 1 97.81 21 ILE B N 1
ATOM 1676 C CA . ILE B 1 21 ? -17.75 -16.812 -1.416 1 97.81 21 ILE B CA 1
ATOM 1677 C C . ILE B 1 21 ? -17 -17.688 -2.418 1 97.81 21 ILE B C 1
ATOM 1679 O O . ILE B 1 21 ? -16.625 -17.219 -3.498 1 97.81 21 ILE B O 1
ATOM 1683 N N . ILE B 1 22 ? -16.828 -18.938 -2.1 1 97.06 22 ILE B N 1
ATOM 1684 C CA . ILE B 1 22 ? -16.031 -19.844 -2.908 1 97.06 22 ILE B CA 1
ATOM 1685 C C . ILE B 1 22 ? -16.672 -20.016 -4.281 1 97.06 22 ILE B C 1
ATOM 1687 O O . ILE B 1 22 ? -15.969 -20.141 -5.289 1 97.06 22 ILE B O 1
ATOM 1691 N N . GLN B 1 23 ? -17.953 -19.938 -4.367 1 96.5 23 GLN B N 1
ATOM 1692 C CA . GLN B 1 23 ? -18.688 -20.125 -5.617 1 96.5 23 GLN B CA 1
ATOM 1693 C C . GLN B 1 23 ? -18.375 -19 -6.605 1 96.5 23 GLN B C 1
ATOM 1695 O O . GLN B 1 23 ? -18.562 -19.172 -7.816 1 96.5 23 GLN B O 1
ATOM 1700 N N . ALA B 1 24 ? -17.906 -17.922 -6.078 1 97.25 24 ALA B N 1
ATOM 1701 C CA . ALA B 1 24 ? -17.594 -16.781 -6.941 1 97.25 24 ALA B CA 1
ATOM 1702 C C . ALA B 1 24 ? -16.234 -16.953 -7.613 1 97.25 24 ALA B C 1
ATOM 1704 O O . ALA B 1 24 ? -15.883 -16.188 -8.516 1 97.25 24 ALA B O 1
ATOM 1705 N N . PHE B 1 25 ? -15.477 -17.938 -7.195 1 98 25 PHE B N 1
ATOM 1706 C CA . PHE B 1 25 ? -14.133 -18.172 -7.715 1 98 25 PHE B CA 1
ATOM 1707 C C . PHE B 1 25 ? -14.117 -19.312 -8.719 1 98 25 PHE B C 1
ATOM 1709 O O . PHE B 1 25 ? -14.945 -20.219 -8.648 1 98 25 PHE B O 1
ATOM 1716 N N . THR B 1 26 ? -13.227 -19.281 -9.664 1 97.88 26 THR B N 1
ATOM 1717 C CA . THR B 1 26 ? -12.938 -20.359 -10.594 1 97.88 26 THR B CA 1
ATOM 1718 C C . THR B 1 26 ? -11.461 -20.75 -10.547 1 97.88 26 THR B C 1
ATOM 1720 O O . THR B 1 26 ? -10.594 -19.875 -10.438 1 97.88 26 THR B O 1
ATOM 1723 N N . LEU B 1 27 ? -11.172 -22 -10.648 1 98.12 27 LEU B N 1
ATOM 1724 C CA . LEU B 1 27 ? -9.797 -22.484 -10.594 1 98.12 27 LEU B CA 1
ATOM 1725 C C . LEU B 1 27 ? -9.164 -22.5 -11.977 1 98.12 27 LEU B C 1
ATOM 1727 O O . LEU B 1 27 ? -9.773 -22.984 -12.938 1 98.12 27 LEU B O 1
ATOM 1731 N N . ARG B 1 28 ? -8.023 -21.906 -12.117 1 98.31 28 ARG B N 1
ATOM 1732 C CA . ARG B 1 28 ? -7.246 -21.953 -13.344 1 98.31 28 ARG B CA 1
ATOM 1733 C C . ARG B 1 28 ? -5.844 -22.5 -13.086 1 98.31 28 ARG B C 1
ATOM 1735 O O . ARG B 1 28 ? -5.195 -22.109 -12.109 1 98.31 28 ARG B O 1
ATOM 1742 N N . THR B 1 29 ? -5.422 -23.406 -13.898 1 98.69 29 THR B N 1
ATOM 1743 C CA . THR B 1 29 ? -4.074 -23.953 -13.805 1 98.69 29 THR B CA 1
ATOM 1744 C C . THR B 1 29 ? -3.123 -23.219 -14.75 1 98.69 29 THR B C 1
ATOM 1746 O O . THR B 1 29 ? -3.549 -22.688 -15.781 1 98.69 29 THR B O 1
ATOM 1749 N N . PHE B 1 30 ? -1.889 -23.172 -14.352 1 98.69 30 PHE B N 1
ATOM 1750 C CA . PHE B 1 30 ? -0.839 -22.531 -15.133 1 98.69 30 PHE B CA 1
ATOM 1751 C C . PHE B 1 30 ? 0.366 -23.453 -15.289 1 98.69 30 PHE B C 1
ATOM 1753 O O . PHE B 1 30 ? 0.756 -24.125 -14.336 1 98.69 30 PHE B O 1
ATOM 1760 N N . GLU B 1 31 ? 0.874 -23.438 -16.5 1 98.62 31 GLU B N 1
ATOM 1761 C CA . GLU B 1 31 ? 2.176 -24.062 -16.719 1 98.62 31 GLU B CA 1
ATOM 1762 C C . GLU B 1 31 ? 3.312 -23.078 -16.422 1 98.62 31 GLU B C 1
ATOM 1764 O O . GLU B 1 31 ? 3.105 -21.875 -16.391 1 98.62 31 GLU B O 1
ATOM 1769 N N . LYS B 1 32 ? 4.418 -23.688 -16.203 1 98.19 32 LYS B N 1
ATOM 1770 C CA . LYS B 1 32 ? 5.598 -22.844 -16.031 1 98.19 32 LYS B CA 1
ATOM 1771 C C . LYS B 1 32 ? 5.723 -21.844 -17.172 1 98.19 32 LYS B C 1
ATOM 1773 O O . LYS B 1 32 ? 5.539 -22.203 -18.344 1 98.19 32 LYS B O 1
ATOM 1778 N N . ASN B 1 33 ? 5.824 -20.609 -16.828 1 98.25 33 ASN B N 1
ATOM 1779 C CA . ASN B 1 33 ? 6.094 -19.5 -17.719 1 98.25 33 ASN B CA 1
ATOM 1780 C C . ASN B 1 33 ? 4.809 -18.953 -18.344 1 98.25 33 ASN B C 1
ATOM 1782 O O . ASN B 1 33 ? 4.84 -17.984 -19.094 1 98.25 33 ASN B O 1
ATOM 1786 N N . GLU B 1 34 ? 3.742 -19.562 -18.031 1 98.69 34 GLU B N 1
ATOM 1787 C CA . GLU B 1 34 ? 2.479 -19.016 -18.516 1 98.69 34 GLU B CA 1
ATOM 1788 C C . GLU B 1 34 ? 2.145 -17.703 -17.812 1 98.69 34 GLU B C 1
ATOM 1790 O O . GLU B 1 34 ? 2.328 -17.578 -16.594 1 98.69 34 GLU B O 1
ATOM 1795 N N . LEU B 1 35 ? 1.63 -16.719 -18.547 1 98.56 35 LEU B N 1
ATOM 1796 C CA . LEU B 1 35 ? 1.324 -15.398 -18.016 1 98.56 35 LEU B CA 1
ATOM 1797 C C . LEU B 1 35 ? -0.05 -15.383 -17.359 1 98.56 35 LEU B C 1
ATOM 1799 O O . LEU B 1 35 ? -1.033 -15.836 -17.953 1 98.56 35 LEU B O 1
ATOM 1803 N N . PHE B 1 36 ? -0.068 -14.914 -16.172 1 98.56 36 PHE B N 1
ATOM 1804 C CA . PHE B 1 36 ? -1.321 -14.57 -15.516 1 98.56 36 PHE B CA 1
ATOM 1805 C C . PHE B 1 36 ? -1.768 -13.164 -15.891 1 98.56 36 PHE B C 1
ATOM 1807 O O . PHE B 1 36 ? -2.953 -12.922 -16.141 1 98.56 36 PHE B O 1
ATOM 1814 N N . VAL B 1 37 ? -0.832 -12.25 -15.922 1 98.69 37 VAL B N 1
ATOM 1815 C CA . VAL B 1 37 ? -1.004 -10.867 -16.359 1 98.69 37 VAL B CA 1
ATOM 1816 C C . VAL B 1 37 ? 0.059 -10.523 -17.406 1 98.69 37 VAL B C 1
ATOM 1818 O O . VAL B 1 37 ? 1.236 -10.844 -17.234 1 98.69 37 VAL B O 1
ATOM 1821 N N . GLU B 1 38 ? -0.372 -9.914 -18.5 1 98.25 38 GLU B N 1
ATOM 1822 C CA . GLU B 1 38 ? 0.533 -9.5 -19.562 1 98.25 38 GLU B CA 1
ATOM 1823 C C . GLU B 1 38 ? 0.625 -7.98 -19.641 1 98.25 38 GLU B C 1
ATOM 1825 O O . GLU B 1 38 ? -0.395 -7.293 -19.734 1 98.25 38 GLU B O 1
ATOM 1830 N N . TYR B 1 39 ? 1.834 -7.531 -19.625 1 97.44 39 TYR B N 1
ATOM 1831 C CA . TYR B 1 39 ? 2.084 -6.102 -19.766 1 97.44 39 TYR B CA 1
ATOM 1832 C C . TYR B 1 39 ? 1.299 -5.531 -20.953 1 97.44 39 TYR B C 1
ATOM 1834 O O . TYR B 1 39 ? 1.274 -6.117 -22.031 1 97.44 39 TYR B O 1
ATOM 1842 N N . GLY B 1 40 ? 0.64 -4.414 -20.703 1 97.88 40 GLY B N 1
ATOM 1843 C CA . GLY B 1 40 ? -0.054 -3.717 -21.766 1 97.88 40 GLY B CA 1
ATOM 1844 C C . GLY B 1 40 ? -1.471 -4.215 -21.984 1 97.88 40 GLY B C 1
ATOM 1845 O O . GLY B 1 40 ? -2.225 -3.637 -22.766 1 97.88 40 GLY B O 1
ATOM 1846 N N . LYS B 1 41 ? -1.886 -5.266 -21.281 1 98.25 41 LYS B N 1
ATOM 1847 C CA . LYS B 1 41 ? -3.258 -5.766 -21.328 1 98.25 41 LYS B CA 1
ATOM 1848 C C . LYS B 1 41 ? -3.979 -5.508 -20.016 1 98.25 41 LYS B C 1
ATOM 1850 O O . LYS B 1 41 ? -3.352 -5.473 -18.953 1 98.25 41 LYS B O 1
ATOM 1855 N N . THR B 1 42 ? -5.23 -5.359 -20.125 1 98 42 THR B N 1
ATOM 1856 C CA . TH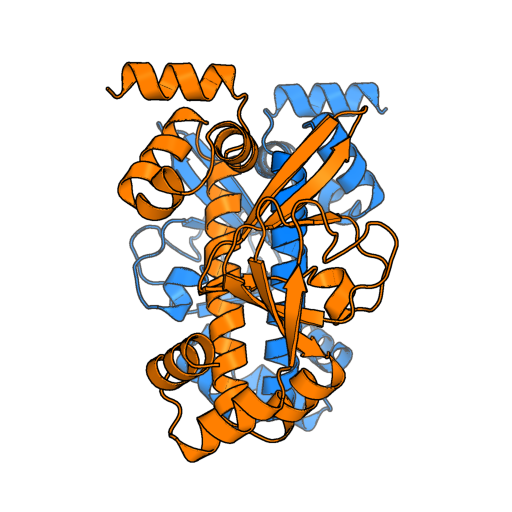R B 1 42 ? -6.012 -5.086 -18.922 1 98 42 THR B CA 1
ATOM 1857 C C . THR B 1 42 ? -6.203 -6.355 -18.094 1 98 42 THR B C 1
ATOM 1859 O O . THR B 1 42 ? -6.578 -7.398 -18.641 1 98 42 THR B O 1
ATOM 1862 N N . SER B 1 43 ? -5.863 -6.285 -16.828 1 97.31 43 SER B N 1
ATOM 1863 C CA . SER B 1 43 ? -6.074 -7.398 -15.906 1 97.31 43 SER B CA 1
ATOM 1864 C C . SER B 1 43 ? -7.547 -7.527 -15.523 1 97.31 43 SER B C 1
ATOM 1866 O O . SER B 1 43 ? -8.18 -6.547 -15.141 1 97.31 43 SER B O 1
ATOM 1868 N N . LYS B 1 44 ? -8.062 -8.719 -15.492 1 95.56 44 LYS B N 1
ATOM 1869 C CA . LYS B 1 44 ? -9.5 -8.898 -15.312 1 95.56 44 LYS B CA 1
ATOM 1870 C C . LYS B 1 44 ? -9.805 -9.672 -14.031 1 95.56 44 LYS B C 1
ATOM 1872 O O . LYS B 1 44 ? -10.961 -9.773 -13.617 1 95.56 44 LYS B O 1
ATOM 1877 N N . TYR B 1 45 ? -8.695 -10.141 -13.438 1 97.88 45 TYR B N 1
ATOM 1878 C CA . TYR B 1 45 ? -8.93 -11.062 -12.328 1 97.88 45 TYR B CA 1
ATOM 1879 C C . TYR B 1 45 ? -8.039 -10.727 -11.141 1 97.88 45 TYR B C 1
ATOM 1881 O O . TYR B 1 45 ? -6.914 -10.258 -11.312 1 97.88 45 TYR B O 1
ATOM 1889 N N . LEU B 1 46 ? -8.57 -10.859 -9.984 1 98.31 46 LEU B N 1
ATOM 1890 C CA . LEU B 1 46 ? -7.855 -11.047 -8.727 1 98.31 46 LEU B CA 1
ATOM 1891 C C . LEU B 1 46 ? -7.777 -12.531 -8.367 1 98.31 46 LEU B C 1
ATOM 1893 O O . LEU B 1 46 ? -8.727 -13.281 -8.594 1 98.31 46 LEU B O 1
ATOM 1897 N N . GLY B 1 47 ? -6.676 -12.961 -7.785 1 98.38 47 GLY B N 1
ATOM 1898 C CA . GLY B 1 47 ? -6.527 -14.391 -7.539 1 98.38 47 GLY B CA 1
ATOM 1899 C C . GLY B 1 47 ? -6.051 -14.703 -6.133 1 98.38 47 GLY B C 1
ATOM 1900 O O . GLY B 1 47 ? -5.574 -13.812 -5.418 1 98.38 47 GLY B O 1
ATOM 1901 N N . PHE B 1 48 ? -6.305 -15.914 -5.77 1 98.31 48 PHE B N 1
ATOM 1902 C CA . PHE B 1 48 ? -5.73 -16.578 -4.605 1 98.31 48 PHE B CA 1
ATOM 1903 C C . PHE B 1 48 ? -4.875 -17.766 -5.027 1 98.31 48 PHE B C 1
ATOM 1905 O O . PHE B 1 48 ? -5.375 -18.703 -5.641 1 98.31 48 PHE B O 1
ATOM 1912 N N . VAL B 1 49 ? -3.596 -17.688 -4.672 1 98.31 49 VAL B N 1
ATOM 1913 C CA . VAL B 1 49 ? -2.678 -18.719 -5.148 1 98.31 49 VAL B CA 1
ATOM 1914 C C . VAL B 1 49 ? -2.934 -20.031 -4.398 1 98.31 49 VAL B C 1
ATOM 1916 O O . VAL B 1 49 ? -2.717 -20.109 -3.188 1 98.31 49 VAL B O 1
ATOM 1919 N N . ASP B 1 50 ? -3.389 -20.969 -5.129 1 98.12 50 ASP B N 1
ATOM 1920 C CA . ASP B 1 50 ? -3.629 -22.312 -4.59 1 98.12 50 ASP B CA 1
ATOM 1921 C C . ASP B 1 50 ? -2.332 -23.109 -4.516 1 98.12 50 ASP B C 1
ATOM 1923 O O . ASP B 1 50 ? -2.051 -23.75 -3.498 1 98.12 50 ASP B O 1
ATOM 1927 N N . SER B 1 51 ? -1.596 -23.062 -5.582 1 97.69 51 SER B N 1
ATOM 1928 C CA . SER B 1 51 ? -0.297 -23.719 -5.656 1 97.69 51 SER B CA 1
ATOM 1929 C C . SER B 1 51 ? 0.634 -23 -6.629 1 97.69 51 SER B C 1
ATOM 1931 O O . SER B 1 51 ? 0.175 -22.281 -7.512 1 97.69 51 SER B O 1
ATOM 1933 N N . GLY B 1 52 ? 1.984 -23.25 -6.348 1 97.12 52 GLY B N 1
ATOM 1934 C CA . GLY B 1 52 ? 2.984 -22.703 -7.258 1 97.12 52 GLY B CA 1
ATOM 1935 C C . GLY B 1 52 ? 3.535 -21.375 -6.812 1 97.12 52 GLY B C 1
ATOM 1936 O O . GLY B 1 52 ? 3.318 -20.953 -5.676 1 97.12 52 GLY B O 1
ATOM 1937 N N . MET B 1 53 ? 4.359 -20.766 -7.688 1 97.69 53 MET B N 1
ATOM 1938 C CA . MET B 1 53 ? 5.027 -19.484 -7.473 1 97.69 53 MET B CA 1
ATOM 1939 C C . MET B 1 53 ? 4.863 -18.562 -8.688 1 97.69 53 MET B C 1
ATOM 1941 O O . MET B 1 53 ? 5 -19.016 -9.82 1 97.69 53 MET B O 1
ATOM 1945 N N . PHE B 1 54 ? 4.531 -17.344 -8.414 1 98.56 54 PHE B N 1
ATOM 1946 C CA . PHE B 1 54 ? 4.262 -16.406 -9.508 1 98.56 54 PHE B CA 1
ATOM 1947 C C . PHE B 1 54 ? 5.113 -15.156 -9.359 1 98.56 54 PHE B C 1
ATOM 1949 O O . PHE B 1 54 ? 5.23 -14.594 -8.273 1 98.56 54 PHE B O 1
ATOM 1956 N N . GLN B 1 55 ? 5.68 -14.75 -10.453 1 98.25 55 GLN B N 1
ATOM 1957 C CA . GLN B 1 55 ? 6.641 -13.648 -10.477 1 98.25 55 GLN B CA 1
ATOM 1958 C C . GLN B 1 55 ? 6.023 -12.398 -11.078 1 98.25 55 GLN B C 1
ATOM 1960 O O . GLN B 1 55 ? 5.5 -12.43 -12.195 1 98.25 55 GLN B O 1
ATOM 1965 N N . TYR B 1 56 ? 6.031 -11.297 -10.336 1 98.5 56 TYR B N 1
ATOM 1966 C CA . TYR B 1 56 ? 5.812 -9.961 -10.891 1 98.5 56 TYR B CA 1
ATOM 1967 C C . TYR B 1 56 ? 7.098 -9.398 -11.484 1 98.5 56 TYR B C 1
ATOM 1969 O O . TYR B 1 56 ? 8.109 -9.297 -10.781 1 98.5 56 TYR B O 1
ATOM 1977 N N . TYR B 1 57 ? 7.074 -9.008 -12.766 1 97.62 57 TYR B N 1
ATOM 1978 C CA . TYR B 1 57 ? 8.312 -8.477 -13.32 1 97.62 57 TYR B CA 1
ATOM 1979 C C . TYR B 1 57 ? 8.031 -7.508 -14.461 1 97.62 57 TYR B C 1
ATOM 1981 O O . TYR B 1 57 ? 6.926 -7.5 -15.016 1 97.62 57 TYR B O 1
ATOM 1989 N N . VAL B 1 58 ? 8.984 -6.688 -14.734 1 96.69 58 VAL B N 1
ATOM 1990 C CA . VAL B 1 58 ? 8.992 -5.816 -15.906 1 96.69 58 VAL B CA 1
ATOM 1991 C C . VAL B 1 58 ? 10.297 -6.008 -16.672 1 96.69 58 VAL B C 1
ATOM 1993 O O . VAL B 1 58 ? 11.289 -6.473 -16.125 1 96.69 58 VAL B O 1
ATOM 1996 N N . LEU B 1 59 ? 10.203 -5.727 -17.922 1 94.38 59 LEU B N 1
ATOM 1997 C CA . LEU B 1 59 ? 11.414 -5.719 -18.734 1 94.38 59 LEU B CA 1
ATOM 1998 C C . LEU B 1 59 ? 12.031 -4.324 -18.781 1 94.38 59 LEU B C 1
ATOM 2000 O O . LEU B 1 59 ? 11.391 -3.377 -19.234 1 94.38 59 LEU B O 1
ATOM 2004 N N . LYS B 1 60 ? 13.211 -4.207 -18.203 1 88.38 60 LYS B N 1
ATOM 2005 C CA . LYS B 1 60 ? 13.953 -2.951 -18.203 1 88.38 60 LYS B CA 1
ATOM 2006 C C . LYS B 1 60 ? 15.359 -3.146 -18.766 1 88.38 60 LYS B C 1
ATOM 2008 O O . LYS B 1 60 ? 16.141 -3.932 -18.234 1 88.38 60 LYS B O 1
ATOM 2013 N N . ASP B 1 61 ? 15.68 -2.367 -19.859 1 85.25 61 ASP B N 1
ATOM 2014 C CA . ASP B 1 61 ? 16.969 -2.457 -20.531 1 85.25 61 ASP B CA 1
ATOM 2015 C C . ASP B 1 61 ? 17.328 -3.908 -20.844 1 85.25 61 ASP B C 1
ATOM 2017 O O . ASP B 1 61 ? 18.438 -4.355 -20.594 1 85.25 61 ASP B O 1
ATOM 2021 N N . GLY B 1 62 ? 16.328 -4.691 -21.219 1 86.75 62 GLY B N 1
ATOM 2022 C CA . GLY B 1 62 ? 16.531 -6.066 -21.641 1 86.75 62 GLY B CA 1
ATOM 2023 C C . GLY B 1 62 ? 16.594 -7.051 -20.5 1 86.75 62 GLY B C 1
ATOM 2024 O O . GLY B 1 62 ? 16.75 -8.258 -20.703 1 86.75 62 GLY B O 1
ATOM 2025 N N . GLU B 1 63 ? 16.438 -6.574 -19.297 1 90.12 63 GLU B N 1
ATOM 2026 C CA . GLU B 1 63 ? 16.516 -7.445 -18.125 1 90.12 63 GLU B CA 1
ATOM 2027 C C . GLU B 1 63 ? 15.188 -7.504 -17.391 1 90.12 63 GLU B C 1
ATOM 2029 O O . GLU B 1 63 ? 14.453 -6.516 -17.344 1 90.12 63 GLU B O 1
ATOM 2034 N N . GLU B 1 64 ? 14.938 -8.719 -16.797 1 93.19 64 GLU B N 1
ATOM 2035 C CA . GLU B 1 64 ? 13.758 -8.867 -15.938 1 93.19 64 GLU B CA 1
ATOM 2036 C C . GLU B 1 64 ? 14.016 -8.312 -14.539 1 93.19 64 GLU B C 1
ATOM 2038 O O . GLU B 1 64 ? 14.992 -8.688 -13.891 1 93.19 64 GLU B O 1
ATOM 2043 N N . LYS B 1 65 ? 13.242 -7.371 -14.195 1 94.44 65 LYS B N 1
ATOM 2044 C CA . LYS B 1 65 ? 13.266 -6.855 -12.828 1 94.44 65 LYS B CA 1
ATOM 2045 C C . LYS B 1 65 ? 12.055 -7.348 -12.031 1 94.44 65 LYS B C 1
ATOM 2047 O O . LYS B 1 65 ? 10.922 -6.992 -12.344 1 94.44 65 LYS B O 1
ATOM 2052 N N . THR B 1 66 ? 12.328 -8.164 -11.047 1 96.75 66 THR B N 1
ATOM 2053 C CA . THR B 1 66 ? 11.273 -8.742 -10.219 1 96.75 66 THR B CA 1
ATOM 2054 C C . THR B 1 66 ? 10.898 -7.801 -9.078 1 96.75 66 THR B C 1
ATOM 2056 O O . THR B 1 66 ? 11.773 -7.328 -8.344 1 96.75 66 THR B O 1
ATOM 2059 N N . SER B 1 67 ? 9.633 -7.539 -8.961 1 96 67 SER B N 1
ATOM 2060 C CA . SER B 1 67 ? 9.195 -6.664 -7.879 1 96 67 SER B CA 1
ATOM 2061 C C . SER B 1 67 ? 8.539 -7.461 -6.758 1 96 67 SER B C 1
ATOM 2063 O O . SER B 1 67 ? 8.469 -6.996 -5.617 1 96 67 SER B O 1
ATOM 2065 N N . TYR B 1 68 ? 7.996 -8.633 -7.086 1 95.94 68 TYR B N 1
ATOM 2066 C CA . TYR B 1 68 ? 7.273 -9.422 -6.094 1 95.94 68 TYR B CA 1
ATOM 2067 C C . TYR B 1 68 ? 7.156 -10.875 -6.527 1 95.94 68 TYR B C 1
ATOM 2069 O O . TYR B 1 68 ? 7.191 -11.18 -7.723 1 95.94 68 TYR B O 1
ATOM 2077 N N . ILE B 1 69 ? 7.105 -11.742 -5.543 1 96.69 69 ILE B N 1
ATOM 2078 C CA . ILE B 1 69 ? 6.797 -13.156 -5.746 1 96.69 69 ILE B CA 1
ATOM 2079 C C . ILE B 1 69 ? 5.578 -13.539 -4.91 1 96.69 69 ILE B C 1
ATOM 2081 O O . ILE B 1 69 ? 5.547 -13.297 -3.703 1 96.69 69 ILE B O 1
ATOM 2085 N N . SER B 1 70 ? 4.586 -14.023 -5.57 1 96.94 70 SER B N 1
ATOM 2086 C CA . SER B 1 70 ? 3.43 -14.57 -4.867 1 96.94 70 SER B CA 1
ATOM 2087 C C . SER B 1 70 ? 3.533 -16.094 -4.73 1 96.94 70 SER B C 1
ATOM 2089 O O . SER B 1 70 ? 3.834 -16.781 -5.699 1 96.94 70 SER B O 1
ATOM 2091 N N . ILE B 1 71 ? 3.307 -16.547 -3.516 1 95.75 71 ILE B N 1
ATOM 2092 C CA . ILE B 1 71 ? 3.385 -17.969 -3.248 1 95.75 71 ILE B CA 1
ATOM 2093 C C . ILE B 1 71 ? 2.037 -18.469 -2.732 1 95.75 71 ILE B C 1
ATOM 2095 O O . ILE B 1 71 ? 1.068 -17.719 -2.668 1 95.75 71 ILE B O 1
ATOM 2099 N N . GLU B 1 72 ? 1.948 -19.719 -2.369 1 95.12 72 GLU B N 1
ATOM 2100 C CA . GLU B 1 72 ? 0.716 -20.344 -1.891 1 95.12 72 GLU B CA 1
ATOM 2101 C C . GLU B 1 72 ? 0.116 -19.547 -0.729 1 95.12 72 GLU B C 1
ATOM 2103 O O . GLU B 1 72 ? 0.842 -19.078 0.144 1 95.12 72 GLU B O 1
ATOM 2108 N N . ASN B 1 73 ? -1.231 -19.375 -0.838 1 93.75 73 ASN B N 1
ATOM 2109 C CA . ASN B 1 73 ? -2.029 -18.797 0.24 1 93.75 73 ASN B CA 1
ATOM 2110 C C . ASN B 1 73 ? -1.891 -17.281 0.291 1 93.75 73 ASN B C 1
ATOM 2112 O O . ASN B 1 73 ? -2.076 -16.672 1.345 1 93.75 73 ASN B O 1
ATOM 2116 N N . THR B 1 74 ? -1.472 -16.703 -0.816 1 94.5 74 THR B N 1
ATOM 2117 C CA . THR B 1 74 ? -1.452 -15.25 -0.938 1 94.5 74 THR B CA 1
ATOM 2118 C C . THR B 1 74 ? -2.346 -14.797 -2.086 1 94.5 74 THR B C 1
ATOM 2120 O O . THR B 1 74 ? -2.682 -15.586 -2.971 1 94.5 74 THR B O 1
ATOM 2123 N N . PHE B 1 75 ? -2.773 -13.609 -2.004 1 96.88 75 PHE B N 1
ATOM 2124 C CA . PHE B 1 75 ? -3.533 -13.016 -3.102 1 96.88 75 PHE B CA 1
ATOM 2125 C C . PHE B 1 75 ? -2.598 -12.453 -4.164 1 96.88 75 PHE B C 1
ATOM 2127 O O . PHE B 1 75 ? -1.453 -12.109 -3.871 1 96.88 75 PHE B O 1
ATOM 2134 N N . ILE B 1 76 ? -3.061 -12.469 -5.426 1 98.19 76 ILE B N 1
ATOM 2135 C CA . ILE B 1 76 ? -2.291 -12.047 -6.59 1 98.19 76 ILE B CA 1
ATOM 2136 C C . ILE B 1 76 ? -3.158 -11.164 -7.492 1 98.19 76 ILE B C 1
ATOM 2138 O O . ILE B 1 76 ? -4.305 -11.516 -7.785 1 98.19 76 ILE B O 1
ATOM 2142 N N . VAL B 1 77 ? -2.629 -9.992 -7.883 1 98.31 77 VAL B N 1
ATOM 2143 C CA . VAL B 1 77 ? -3.424 -9.094 -8.711 1 98.31 77 VAL B CA 1
ATOM 2144 C C . VAL B 1 77 ? -2.543 -7.957 -9.227 1 98.31 77 VAL B C 1
ATOM 2146 O O . VAL B 1 77 ? -1.64 -7.492 -8.531 1 98.31 77 VAL B O 1
ATOM 2149 N N . SER B 1 78 ? -2.688 -7.621 -10.477 1 98.06 78 SER B N 1
ATOM 2150 C CA . SER B 1 78 ? -2.275 -6.297 -10.922 1 98.06 78 SER B CA 1
ATOM 2151 C C . SER B 1 78 ? -3.305 -5.238 -10.539 1 98.06 78 SER B C 1
ATOM 2153 O O . SER B 1 78 ? -4.184 -4.906 -11.336 1 98.06 78 SER B O 1
ATOM 2155 N N . LEU B 1 79 ? -3.156 -4.719 -9.438 1 96.25 79 LEU B N 1
ATOM 2156 C CA . LEU B 1 79 ? -4.258 -4.082 -8.727 1 96.25 79 LEU B CA 1
ATOM 2157 C C . LEU B 1 79 ? -4.754 -2.852 -9.477 1 96.25 79 LEU B C 1
ATOM 2159 O O . LEU B 1 79 ? -5.957 -2.689 -9.688 1 96.25 79 LEU B O 1
ATOM 2163 N N . LEU B 1 80 ? -3.785 -1.964 -9.867 1 96.94 80 LEU B N 1
ATOM 2164 C CA . LEU B 1 80 ? -4.207 -0.76 -10.578 1 96.94 80 LEU B CA 1
ATOM 2165 C C . LEU B 1 80 ? -4.965 -1.114 -11.852 1 96.94 80 LEU B C 1
ATOM 2167 O O . LEU B 1 80 ? -6.035 -0.56 -12.117 1 96.94 80 LEU B O 1
ATOM 2171 N N . SER B 1 81 ? -4.406 -1.992 -12.617 1 98.31 81 SER B N 1
ATOM 2172 C CA . SER B 1 81 ? -5.051 -2.436 -13.852 1 98.31 81 SER B CA 1
ATOM 2173 C C . SER B 1 81 ? -6.406 -3.068 -13.57 1 98.31 81 SER B C 1
ATOM 2175 O O . SER B 1 81 ? -7.395 -2.756 -14.234 1 98.31 81 SER B O 1
ATOM 2177 N N . PHE B 1 82 ? -6.484 -3.922 -12.562 1 98.38 82 PHE B N 1
ATOM 2178 C CA . PHE B 1 82 ? -7.695 -4.637 -12.18 1 98.38 82 PHE B CA 1
ATOM 2179 C C . PHE B 1 82 ? -8.781 -3.668 -11.734 1 98.38 82 PHE B C 1
ATOM 2181 O O . PHE B 1 82 ? -9.938 -3.787 -12.148 1 98.38 82 PHE B O 1
ATOM 2188 N N . LEU B 1 83 ? -8.422 -2.66 -10.945 1 97.06 83 LEU B N 1
ATOM 2189 C CA . LEU B 1 83 ? -9.398 -1.752 -10.344 1 97.06 83 LEU B CA 1
ATOM 2190 C C . LEU B 1 83 ? -9.859 -0.707 -11.359 1 97.06 83 LEU B C 1
ATOM 2192 O O . LEU B 1 83 ? -11.047 -0.377 -11.422 1 97.06 83 LEU B O 1
ATOM 2196 N N . SER B 1 84 ? -8.938 -0.216 -12.211 1 96.06 84 SER B N 1
ATOM 2197 C CA . SER B 1 84 ? -9.234 0.972 -13.008 1 96.06 84 SER B CA 1
ATOM 2198 C C . SER B 1 84 ? -9.453 0.617 -14.469 1 96.06 84 SER B C 1
ATOM 2200 O O . SER B 1 84 ? -9.898 1.455 -15.258 1 96.06 84 SER B O 1
ATOM 2202 N N . GLY B 1 85 ? -9.047 -0.551 -14.867 1 96.44 85 GLY B N 1
ATOM 2203 C CA . GLY B 1 85 ? -9.242 -0.989 -16.234 1 96.44 85 GLY B CA 1
ATOM 2204 C C . GLY B 1 85 ? -8.172 -0.49 -17.188 1 96.44 85 GLY B C 1
ATOM 2205 O O . GLY B 1 85 ? -8.289 -0.639 -18.406 1 96.44 85 GLY B O 1
ATOM 2206 N N . VAL B 1 86 ? -7.125 0.13 -16.672 1 97 86 VAL B N 1
ATOM 2207 C CA . VAL B 1 86 ? -6.016 0.566 -17.516 1 97 86 VAL B CA 1
ATOM 2208 C C . VAL B 1 86 ? -5.07 -0.606 -17.766 1 97 86 VAL B C 1
ATOM 2210 O O . VAL B 1 86 ? -5.047 -1.571 -17 1 97 86 VAL B O 1
ATOM 2213 N N . PRO B 1 87 ? -4.309 -0.553 -18.797 1 98.25 87 PRO B N 1
ATOM 2214 C CA . PRO B 1 87 ? -3.373 -1.646 -19.078 1 98.25 87 PRO B CA 1
ATOM 2215 C C . PRO B 1 87 ? -2.387 -1.883 -17.938 1 98.25 87 PRO B C 1
ATOM 2217 O O . PRO B 1 87 ? -1.947 -0.931 -17.281 1 98.25 87 PRO B O 1
ATOM 2220 N N . ALA B 1 88 ? -2.094 -3.172 -17.719 1 98.12 88 ALA B N 1
ATOM 2221 C CA . ALA B 1 88 ? -1.117 -3.537 -16.688 1 98.12 88 ALA B CA 1
ATOM 2222 C C . ALA B 1 88 ? 0.266 -2.988 -17.031 1 98.12 88 ALA B C 1
ATOM 2224 O O . ALA B 1 88 ? 0.664 -2.977 -18.203 1 98.12 88 ALA B O 1
ATOM 2225 N N . MET B 1 89 ? 0.997 -2.625 -16.031 1 95.44 89 MET B N 1
ATOM 2226 C CA . MET B 1 89 ? 2.34 -2.082 -16.219 1 95.44 89 MET B CA 1
ATOM 2227 C C . MET B 1 89 ? 3.398 -3.107 -15.812 1 95.44 89 MET B C 1
ATOM 2229 O O . MET B 1 89 ? 4.578 -2.77 -15.68 1 95.44 89 MET B O 1
ATOM 2233 N N . GLU B 1 90 ? 2.939 -4.32 -15.539 1 97.38 90 GLU B N 1
ATOM 2234 C CA . GLU B 1 90 ? 3.838 -5.422 -15.203 1 97.38 90 GLU B CA 1
ATOM 2235 C C . GLU B 1 90 ? 3.346 -6.734 -15.812 1 97.38 90 GLU B C 1
ATOM 2237 O O . GLU B 1 90 ? 2.207 -6.824 -16.266 1 97.38 90 GLU B O 1
ATOM 2242 N N . ASN B 1 91 ? 4.246 -7.66 -15.891 1 98.31 91 ASN B N 1
ATOM 2243 C CA . ASN B 1 91 ? 3.906 -9.055 -16.156 1 98.31 91 ASN B CA 1
ATOM 2244 C C . ASN B 1 91 ? 3.811 -9.867 -14.875 1 98.31 91 ASN B C 1
ATOM 2246 O O . ASN B 1 91 ? 4.523 -9.594 -13.906 1 98.31 91 ASN B O 1
ATOM 2250 N N . ILE B 1 92 ? 2.887 -10.789 -14.875 1 98.75 92 ILE B N 1
ATOM 2251 C CA . ILE B 1 92 ? 2.881 -11.82 -13.844 1 98.75 92 ILE B CA 1
ATOM 2252 C C . ILE B 1 92 ? 2.906 -13.203 -14.492 1 98.75 92 ILE B C 1
ATOM 2254 O O . ILE B 1 92 ? 2.018 -13.539 -15.273 1 98.75 92 ILE B O 1
ATOM 2258 N N . ARG B 1 93 ? 3.883 -13.961 -14.172 1 98.44 93 ARG B N 1
ATOM 2259 C CA . ARG B 1 93 ? 3.996 -15.273 -14.797 1 98.44 93 ARG B CA 1
ATOM 2260 C C . ARG B 1 93 ? 4.207 -16.359 -13.75 1 98.44 93 ARG B C 1
ATOM 2262 O O . ARG B 1 93 ? 4.738 -16.094 -12.672 1 98.44 93 ARG B O 1
ATOM 2269 N N . ALA B 1 94 ? 3.803 -17.578 -14.133 1 98.69 94 ALA B N 1
ATOM 2270 C CA . ALA B 1 94 ? 4.07 -18.75 -13.297 1 98.69 94 ALA B CA 1
ATOM 2271 C C . ALA B 1 94 ? 5.535 -19.156 -13.375 1 98.69 94 ALA B C 1
ATOM 2273 O O . ALA B 1 94 ? 6.031 -19.5 -14.453 1 98.69 94 ALA B O 1
ATOM 2274 N N . LEU B 1 95 ? 6.234 -19.125 -12.227 1 97.62 95 LEU B N 1
ATOM 2275 C CA . LEU B 1 95 ? 7.609 -19.609 -12.188 1 97.62 95 LEU B CA 1
ATOM 2276 C C . LEU B 1 95 ? 7.641 -21.141 -12.133 1 97.62 95 LEU B C 1
ATOM 2278 O O . LEU B 1 95 ? 8.617 -21.766 -12.547 1 97.62 95 LEU B O 1
ATOM 2282 N N . THR B 1 96 ? 6.727 -21.719 -11.547 1 97.56 96 THR B N 1
ATOM 2283 C CA . THR B 1 96 ? 6.453 -23.141 -11.508 1 97.56 96 THR B CA 1
ATOM 2284 C C . THR B 1 96 ? 5.023 -23.438 -11.953 1 97.56 96 THR B C 1
ATOM 2286 O O . THR B 1 96 ? 4.18 -22.531 -11.977 1 97.56 96 THR B O 1
ATOM 2289 N N . ALA B 1 97 ? 4.801 -24.688 -12.328 1 98.31 97 ALA B N 1
ATOM 2290 C CA . ALA B 1 97 ? 3.4 -25.062 -12.492 1 98.31 97 ALA B CA 1
ATOM 2291 C C . ALA B 1 97 ? 2.604 -24.812 -11.219 1 98.31 97 ALA B C 1
ATOM 2293 O O . ALA B 1 97 ? 3.141 -24.906 -10.109 1 98.31 97 ALA B O 1
ATOM 2294 N N . GLY B 1 98 ? 1.394 -24.344 -11.422 1 98.19 98 GLY B N 1
ATOM 2295 C CA . GLY B 1 98 ? 0.569 -24.047 -10.266 1 98.19 98 GLY B CA 1
ATOM 2296 C C . GLY B 1 98 ? -0.869 -23.719 -10.625 1 98.19 98 GLY B C 1
ATOM 2297 O O . GLY B 1 98 ? -1.319 -24.016 -11.734 1 98.19 98 GLY B O 1
ATOM 2298 N N . SER B 1 99 ? -1.622 -23.234 -9.609 1 98.69 99 SER B N 1
ATOM 2299 C CA . SER B 1 99 ? -3.031 -22.906 -9.812 1 98.69 99 SER B CA 1
ATOM 2300 C C . SER B 1 99 ? -3.449 -21.703 -8.992 1 98.69 99 SER B C 1
ATOM 2302 O O . SER B 1 99 ? -2.863 -21.422 -7.941 1 98.69 99 SER B O 1
ATOM 2304 N N . ILE B 1 100 ? -4.398 -20.969 -9.531 1 98.69 100 ILE B N 1
ATOM 2305 C CA . ILE B 1 100 ? -4.934 -19.766 -8.898 1 98.69 100 ILE B CA 1
ATOM 2306 C C . ILE B 1 100 ? -6.457 -19.828 -8.883 1 98.69 100 ILE B C 1
ATOM 2308 O O . ILE B 1 100 ? -7.082 -20.141 -9.906 1 98.69 100 ILE B O 1
ATOM 2312 N N . PHE B 1 101 ? -7.094 -19.641 -7.727 1 98.69 101 PHE B N 1
ATOM 2313 C CA . PHE B 1 101 ? -8.523 -19.344 -7.688 1 98.69 101 PHE B CA 1
ATOM 2314 C C . PHE B 1 101 ? -8.797 -17.906 -8.117 1 98.69 101 PHE B C 1
ATOM 2316 O O . PHE B 1 101 ? -8.344 -16.969 -7.465 1 98.69 101 PHE B O 1
ATOM 2323 N N . LEU B 1 102 ? -9.586 -17.719 -9.148 1 98.5 102 LEU B N 1
ATOM 2324 C CA . LEU B 1 102 ? -9.781 -16.406 -9.766 1 98.5 102 LEU B CA 1
ATOM 2325 C C . LEU B 1 102 ? -11.164 -15.867 -9.438 1 98.5 102 LEU B C 1
ATOM 2327 O O . LEU B 1 102 ? -12.148 -16.609 -9.43 1 98.5 102 LEU B O 1
ATOM 2331 N N . ILE B 1 103 ? -11.227 -14.625 -9.203 1 98.5 103 ILE B N 1
ATOM 2332 C CA . ILE B 1 103 ? -12.492 -13.906 -9.109 1 98.5 103 ILE B CA 1
ATOM 2333 C C . ILE B 1 103 ? -12.469 -12.688 -10.031 1 98.5 103 ILE B C 1
ATOM 2335 O O . ILE B 1 103 ? -11.484 -11.945 -10.047 1 98.5 103 ILE B O 1
ATOM 2339 N N . SER B 1 104 ? -13.508 -12.523 -10.836 1 98 104 SER B N 1
ATOM 2340 C CA . SER B 1 104 ? -13.609 -11.367 -11.711 1 98 104 SER B CA 1
ATOM 2341 C C . SER B 1 104 ? -13.953 -10.109 -10.922 1 98 104 SER B C 1
ATOM 2343 O O . SER B 1 104 ? -14.438 -10.188 -9.789 1 98 104 SER B O 1
ATOM 2345 N N . LYS B 1 105 ? -13.711 -8.984 -11.547 1 97.06 105 LYS B N 1
ATOM 2346 C CA . LYS B 1 105 ? -14.047 -7.715 -10.906 1 97.06 105 LYS B CA 1
ATOM 2347 C C . LYS B 1 105 ? -15.547 -7.637 -10.609 1 97.06 105 LYS B C 1
ATOM 2349 O O . LYS B 1 105 ? -15.938 -7.211 -9.523 1 97.06 105 LYS B O 1
ATOM 2354 N N . VAL B 1 106 ? -16.375 -8.086 -11.5 1 96.81 106 VAL B N 1
ATOM 2355 C CA . VAL B 1 106 ? -17.828 -8.039 -11.367 1 96.81 106 VAL B CA 1
ATOM 2356 C C . VAL B 1 106 ? -18.266 -8.883 -10.172 1 96.81 106 VAL B C 1
ATOM 2358 O O . VAL B 1 106 ? -19.062 -8.438 -9.352 1 96.81 106 VAL B O 1
ATOM 2361 N N . HIS B 1 107 ? -17.672 -10.07 -10.047 1 97.94 107 HIS B N 1
ATOM 2362 C CA . HIS B 1 107 ? -18.047 -10.961 -8.961 1 97.94 107 HIS B CA 1
ATOM 2363 C C . HIS B 1 107 ? -17.531 -10.445 -7.621 1 97.94 107 HIS B C 1
ATOM 2365 O O . HIS B 1 107 ? -18.203 -10.602 -6.594 1 97.94 107 HIS B O 1
ATOM 2371 N N . LEU B 1 108 ? -16.344 -9.875 -7.609 1 98.19 108 LEU B N 1
ATOM 2372 C CA . LEU B 1 108 ? -15.828 -9.281 -6.387 1 98.19 108 LEU B CA 1
ATOM 2373 C C . LEU B 1 108 ? -16.734 -8.148 -5.906 1 98.19 108 LEU B C 1
ATOM 2375 O O . LEU B 1 108 ? -17.109 -8.102 -4.734 1 98.19 108 LEU B O 1
ATOM 2379 N N . GLU B 1 109 ? -17.078 -7.277 -6.867 1 97 109 GLU B N 1
ATOM 2380 C CA . GLU B 1 109 ? -17.938 -6.145 -6.523 1 97 109 GLU B CA 1
ATOM 2381 C C . GLU B 1 109 ? -19.297 -6.617 -6.012 1 97 109 GLU B C 1
ATOM 2383 O O . GLU B 1 109 ? -19.859 -6.02 -5.094 1 97 109 GLU B O 1
ATOM 2388 N N . LYS B 1 110 ? -19.797 -7.652 -6.586 1 97.62 110 LYS B N 1
ATOM 2389 C CA . LYS B 1 110 ? -21.062 -8.219 -6.145 1 97.62 110 LYS B CA 1
ATOM 2390 C C . LYS B 1 110 ? -20.969 -8.734 -4.711 1 97.62 110 LYS B C 1
ATOM 2392 O O . LYS B 1 110 ? -21.859 -8.461 -3.891 1 97.62 110 LYS B O 1
ATOM 2397 N N . LEU B 1 111 ? -19.891 -9.5 -4.418 1 98 111 LEU B N 1
ATOM 2398 C CA . LEU B 1 111 ? -19.703 -10 -3.062 1 98 111 LEU B CA 1
ATOM 2399 C C . LEU B 1 111 ? -19.609 -8.852 -2.064 1 98 111 LEU B C 1
ATOM 2401 O O . LEU B 1 111 ? -20.25 -8.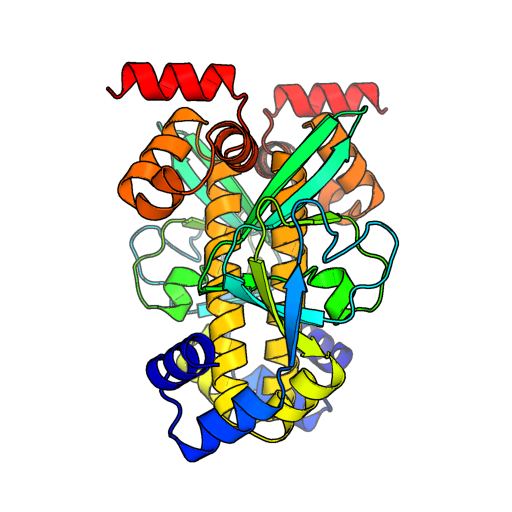883 -1.015 1 98 111 LEU B O 1
ATOM 2405 N N . VAL B 1 112 ? -18.844 -7.793 -2.41 1 97.5 112 VAL B N 1
ATOM 2406 C CA . VAL B 1 112 ? -18.625 -6.645 -1.539 1 97.5 112 VAL B CA 1
ATOM 2407 C C . VAL B 1 112 ? -19.953 -5.91 -1.308 1 97.5 112 VAL B C 1
ATOM 2409 O O . VAL B 1 112 ? -20.234 -5.469 -0.192 1 97.5 112 VAL B O 1
ATOM 2412 N N . GLN B 1 113 ? -20.766 -5.836 -2.264 1 96.19 113 GLN B N 1
ATOM 2413 C CA . GLN B 1 113 ? -22.016 -5.102 -2.188 1 96.19 113 GLN B CA 1
ATOM 2414 C C . GLN B 1 113 ? -23.078 -5.902 -1.434 1 96.19 113 GLN B C 1
ATOM 2416 O O . GLN B 1 113 ? -23.875 -5.336 -0.68 1 96.19 113 GLN B O 1
ATOM 2421 N N . GLU B 1 114 ? -23.094 -7.219 -1.572 1 96.25 114 GLU B N 1
ATOM 2422 C CA . GLU B 1 114 ? -24.234 -8.016 -1.133 1 96.25 114 GLU B CA 1
ATOM 2423 C C . GLU B 1 114 ? -23.953 -8.695 0.204 1 96.25 114 GLU B C 1
ATOM 2425 O O . GLU B 1 114 ? -24.875 -9.156 0.881 1 96.25 114 GLU B O 1
ATOM 2430 N N . MET B 1 115 ? -22.719 -8.812 0.54 1 96.5 115 MET B N 1
ATOM 2431 C CA . MET B 1 115 ? -22.359 -9.531 1.76 1 96.5 115 MET B CA 1
ATOM 2432 C C . MET B 1 115 ? -21.578 -8.633 2.715 1 96.5 115 MET B C 1
ATOM 2434 O O . MET B 1 115 ? -20.359 -8.523 2.617 1 96.5 115 MET B O 1
ATOM 2438 N N . PRO B 1 116 ? -22.266 -8.102 3.713 1 94.88 116 PRO B N 1
ATOM 2439 C CA . PRO B 1 116 ? -21.625 -7.184 4.652 1 94.88 116 PRO B CA 1
ATOM 2440 C C . PRO B 1 116 ? -20.391 -7.789 5.309 1 94.88 116 PRO B C 1
ATOM 2442 O O . PRO B 1 116 ? -19.375 -7.105 5.461 1 94.88 116 PRO B O 1
ATOM 2445 N N . ALA B 1 117 ? -20.453 -9.039 5.629 1 95.62 117 ALA B N 1
ATOM 2446 C CA . ALA B 1 117 ? -19.312 -9.703 6.242 1 95.62 117 ALA B CA 1
ATOM 2447 C C . ALA B 1 117 ? -18.109 -9.719 5.293 1 95.62 117 ALA B C 1
ATOM 2449 O O . ALA B 1 117 ? -16.969 -9.516 5.719 1 95.62 117 ALA B O 1
ATOM 2450 N N . PHE B 1 118 ? 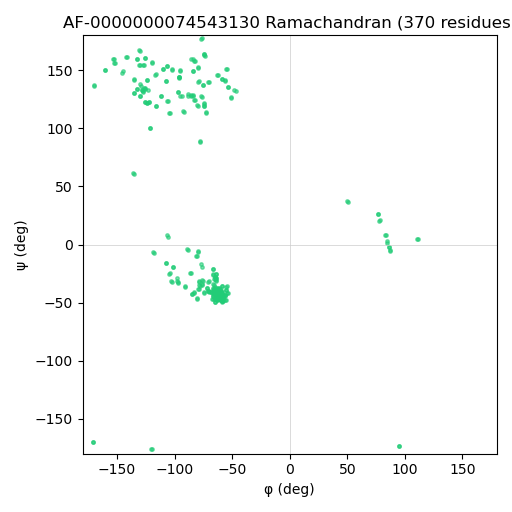-18.375 -9.961 4.043 1 98 118 PHE B N 1
ATOM 2451 C CA . PHE B 1 118 ? -17.297 -9.969 3.057 1 98 118 PHE B CA 1
ATOM 2452 C C . PHE B 1 118 ? -16.734 -8.57 2.854 1 98 118 PHE B C 1
ATOM 2454 O O . PHE B 1 118 ? -15.523 -8.398 2.686 1 98 118 PHE B O 1
ATOM 2461 N N . LYS B 1 119 ? -17.688 -7.59 2.818 1 97.5 119 LYS B N 1
ATOM 2462 C CA . LYS B 1 119 ? -17.234 -6.207 2.695 1 97.5 119 LYS B CA 1
ATOM 2463 C C . LYS B 1 119 ? -16.266 -5.836 3.828 1 97.5 119 LYS B C 1
ATOM 2465 O O . LYS B 1 119 ? -15.227 -5.227 3.592 1 97.5 119 LYS B O 1
ATOM 2470 N N . ASN B 1 120 ? -16.594 -6.223 5.043 1 96.94 120 ASN B N 1
ATOM 2471 C CA . ASN B 1 120 ? -15.719 -5.996 6.188 1 96.94 120 ASN B CA 1
ATOM 2472 C C . ASN B 1 120 ? -14.383 -6.719 6.023 1 96.94 120 ASN B C 1
ATOM 2474 O O . ASN B 1 120 ? -13.328 -6.16 6.328 1 96.94 120 ASN B O 1
ATOM 2478 N N . PHE B 1 121 ? -14.445 -7.934 5.605 1 97.5 121 PHE B N 1
ATOM 2479 C CA . PHE B 1 121 ? -13.242 -8.711 5.344 1 97.5 121 PHE B CA 1
ATOM 2480 C C . PHE B 1 121 ? -12.359 -8.023 4.312 1 97.5 121 PHE B C 1
ATOM 2482 O O . PHE B 1 121 ? -11.141 -7.934 4.484 1 97.5 121 PHE B O 1
ATOM 2489 N N . TYR B 1 122 ? -12.992 -7.539 3.219 1 97.88 122 TYR B N 1
ATOM 2490 C CA . TYR B 1 122 ? -12.273 -6.879 2.135 1 97.88 122 TYR B CA 1
ATOM 2491 C C . TYR B 1 122 ? -11.555 -5.633 2.639 1 97.88 122 TYR B C 1
ATOM 2493 O O . TYR B 1 122 ? -10.398 -5.395 2.285 1 97.88 122 TYR B O 1
ATOM 2501 N N . ILE B 1 123 ? -12.18 -4.879 3.484 1 97.81 123 ILE B N 1
ATOM 2502 C CA . ILE B 1 123 ? -11.578 -3.699 4.094 1 97.81 123 ILE B CA 1
ATOM 2503 C C . ILE B 1 123 ? -10.352 -4.109 4.914 1 97.81 123 ILE B C 1
ATOM 2505 O O . ILE B 1 123 ? -9.289 -3.508 4.789 1 97.81 123 ILE B O 1
ATOM 2509 N N . LYS B 1 124 ? -10.484 -5.113 5.699 1 97 124 LYS B N 1
ATOM 2510 C CA . LYS B 1 124 ? -9.375 -5.582 6.527 1 97 124 LYS B CA 1
ATOM 2511 C C . LYS B 1 124 ? -8.219 -6.074 5.668 1 97 124 LYS B C 1
ATOM 2513 O O . LYS B 1 124 ? -7.055 -5.875 6.016 1 97 124 LYS B O 1
ATOM 2518 N N . LEU B 1 125 ? -8.539 -6.754 4.617 1 96.81 125 LEU B N 1
ATOM 2519 C CA . LEU B 1 125 ? -7.523 -7.219 3.682 1 96.81 125 LEU B CA 1
ATOM 2520 C C . LEU B 1 125 ? -6.766 -6.043 3.072 1 96.81 125 LEU B C 1
ATOM 2522 O O . LEU B 1 125 ? -5.535 -6.066 2.986 1 96.81 125 LEU B O 1
ATOM 2526 N N . LEU B 1 126 ? -7.508 -5.016 2.648 1 97.88 126 LEU B N 1
ATOM 2527 C CA . LEU B 1 126 ? -6.891 -3.818 2.088 1 97.88 126 LEU B CA 1
ATOM 2528 C C . LEU B 1 126 ? -6 -3.133 3.119 1 97.88 126 LEU B C 1
ATOM 2530 O O . LEU B 1 126 ? -4.859 -2.773 2.82 1 97.88 126 LEU B O 1
ATOM 2534 N N . GLU B 1 127 ? -6.484 -2.986 4.336 1 97.5 127 GLU B N 1
ATOM 2535 C CA . GLU B 1 127 ? -5.73 -2.359 5.418 1 97.5 127 GLU B CA 1
ATOM 2536 C C . GLU B 1 127 ? -4.434 -3.115 5.699 1 97.5 127 GLU B C 1
ATOM 2538 O O . GLU B 1 127 ? -3.365 -2.51 5.805 1 97.5 127 GLU B O 1
ATOM 2543 N N . ALA B 1 128 ? -4.504 -4.41 5.762 1 96.31 128 ALA B N 1
ATOM 2544 C CA . ALA B 1 128 ? -3.328 -5.242 6.012 1 96.31 128 ALA B CA 1
ATOM 2545 C C . ALA B 1 128 ? -2.336 -5.145 4.855 1 96.31 128 ALA B C 1
ATOM 2547 O O . ALA B 1 128 ? -1.122 -5.117 5.07 1 96.31 128 ALA B O 1
ATOM 2548 N N . SER B 1 129 ? -2.871 -5.129 3.658 1 96.62 129 SER B N 1
ATOM 2549 C CA . SER B 1 129 ? -2.025 -5.023 2.473 1 96.62 129 SER B CA 1
ATOM 2550 C C . SER B 1 129 ? -1.285 -3.693 2.438 1 96.62 129 SER B C 1
ATOM 2552 O O . SER B 1 129 ? -0.088 -3.65 2.145 1 96.62 129 SER B O 1
ATOM 2554 N N . ILE B 1 130 ? -1.97 -2.621 2.727 1 97.62 130 ILE B N 1
ATOM 2555 C CA . ILE B 1 130 ? -1.34 -1.306 2.773 1 97.62 130 ILE B CA 1
ATOM 2556 C C . ILE B 1 130 ? -0.203 -1.315 3.793 1 97.62 130 ILE B C 1
ATOM 2558 O O . ILE B 1 130 ? 0.899 -0.842 3.506 1 97.62 130 ILE B O 1
ATOM 2562 N N . CYS B 1 131 ? -0.472 -1.852 4.953 1 97.12 131 CYS B N 1
ATOM 2563 C CA . CYS B 1 131 ? 0.53 -1.883 6.012 1 97.12 131 CYS B CA 1
ATOM 2564 C C . CYS B 1 131 ? 1.764 -2.664 5.574 1 97.12 131 CYS B C 1
ATOM 2566 O O . CYS B 1 131 ? 2.893 -2.225 5.797 1 97.12 131 CYS B O 1
ATOM 2568 N N . SER B 1 132 ? 1.546 -3.77 4.941 1 95.5 132 SER B N 1
ATOM 2569 C CA . SER B 1 132 ? 2.65 -4.613 4.496 1 95.5 132 SER B CA 1
ATOM 2570 C C . SER B 1 132 ? 3.459 -3.928 3.4 1 95.5 132 SER B C 1
ATOM 2572 O O . SER B 1 132 ? 4.688 -3.871 3.473 1 95.5 132 SER B O 1
ATOM 2574 N N . ILE B 1 133 ? 2.771 -3.396 2.436 1 96.75 133 ILE B N 1
ATOM 2575 C CA . ILE B 1 133 ? 3.443 -2.752 1.312 1 96.75 133 ILE B CA 1
ATOM 2576 C C . ILE B 1 133 ? 4.176 -1.503 1.796 1 96.75 133 ILE B C 1
ATOM 2578 O O . ILE B 1 133 ? 5.32 -1.259 1.412 1 96.75 133 ILE B O 1
ATOM 2582 N N . ASP B 1 134 ? 3.516 -0.732 2.617 1 96.75 134 ASP B N 1
ATOM 2583 C CA . ASP B 1 134 ? 4.125 0.473 3.17 1 96.75 134 ASP B CA 1
ATOM 2584 C C . ASP B 1 134 ? 5.379 0.136 3.975 1 96.75 134 ASP B C 1
ATOM 2586 O O . ASP B 1 134 ? 6.379 0.853 3.906 1 96.75 134 ASP B O 1
ATOM 2590 N N . ALA B 1 135 ? 5.34 -0.917 4.754 1 95.62 135 ALA B N 1
ATOM 2591 C CA . ALA B 1 135 ? 6.488 -1.329 5.559 1 95.62 135 ALA B CA 1
ATOM 2592 C C . ALA B 1 135 ? 7.684 -1.662 4.672 1 95.62 135 ALA B C 1
ATOM 2594 O O . ALA B 1 135 ? 8.812 -1.265 4.969 1 95.62 135 ALA B O 1
ATOM 2595 N N . THR B 1 136 ? 7.43 -2.357 3.611 1 95.44 136 THR B N 1
ATOM 2596 C CA . THR B 1 136 ? 8.523 -2.736 2.721 1 95.44 136 THR B CA 1
ATOM 2597 C C . THR B 1 136 ? 9.055 -1.52 1.97 1 95.44 136 THR B C 1
ATOM 2599 O O . THR B 1 136 ? 10.258 -1.404 1.741 1 95.44 136 THR B O 1
ATOM 2602 N N . ARG B 1 137 ? 8.133 -0.658 1.558 1 96.62 137 ARG B N 1
ATOM 2603 C CA . ARG B 1 137 ? 8.555 0.594 0.936 1 96.62 137 ARG B CA 1
ATOM 2604 C C . ARG B 1 137 ? 9.43 1.408 1.881 1 96.62 137 ARG B C 1
ATOM 2606 O O . ARG B 1 137 ? 10.469 1.936 1.475 1 96.62 137 ARG B O 1
ATOM 2613 N N . HIS B 1 138 ? 8.984 1.5 3.107 1 96.38 138 HIS B N 1
ATOM 2614 C CA . HIS B 1 138 ? 9.742 2.182 4.148 1 96.38 138 HIS B CA 1
ATOM 2615 C C . HIS B 1 138 ? 11.141 1.591 4.281 1 96.38 138 HIS B C 1
ATOM 2617 O O . HIS B 1 138 ? 12.133 2.328 4.316 1 96.38 138 HIS B O 1
ATOM 2623 N N . ASP B 1 139 ? 11.25 0.323 4.34 1 95.88 139 ASP B N 1
ATOM 2624 C CA . ASP B 1 139 ? 12.539 -0.359 4.484 1 95.88 139 ASP B CA 1
ATOM 2625 C C . ASP B 1 139 ? 13.461 -0.044 3.314 1 95.88 139 ASP B C 1
ATOM 2627 O O . ASP B 1 139 ? 14.672 0.129 3.5 1 95.88 139 ASP B O 1
ATOM 2631 N N . LEU B 1 140 ? 12.898 0.03 2.115 1 96 140 LEU B N 1
ATOM 2632 C CA . LEU B 1 140 ? 13.68 0.306 0.917 1 96 140 LEU B CA 1
ATOM 2633 C C . LEU B 1 140 ? 14.297 1.697 0.981 1 96 140 LEU B C 1
ATOM 2635 O O . LEU B 1 140 ? 15.344 1.945 0.37 1 96 140 LEU B O 1
ATOM 2639 N N . ILE B 1 141 ? 13.68 2.564 1.731 1 95.06 141 ILE B N 1
ATOM 2640 C CA . ILE B 1 141 ? 14.141 3.945 1.841 1 95.06 141 ILE B CA 1
ATOM 2641 C C . ILE B 1 141 ? 15.125 4.07 2.998 1 95.06 141 ILE B C 1
ATOM 2643 O O . ILE B 1 141 ? 16.156 4.746 2.879 1 95.06 141 ILE B O 1
ATOM 2647 N N . VAL B 1 142 ? 14.914 3.35 4.074 1 93.88 142 VAL B N 1
ATOM 2648 C CA . VAL B 1 142 ? 15.547 3.654 5.352 1 93.88 142 VAL B CA 1
ATOM 2649 C C . VAL B 1 142 ? 16.703 2.693 5.602 1 93.88 142 VAL B C 1
ATOM 2651 O O . VAL B 1 142 ? 17.719 3.072 6.195 1 93.88 142 VAL B O 1
ATOM 2654 N N . LEU B 1 143 ? 16.578 1.473 5.109 1 93.69 143 LEU B N 1
ATOM 2655 C CA . LEU B 1 143 ? 17.516 0.427 5.48 1 93.69 143 LEU B CA 1
ATOM 2656 C C . LEU B 1 143 ? 18.469 0.125 4.324 1 93.69 143 LEU B C 1
ATOM 2658 O O . LEU B 1 143 ? 18.109 0.291 3.158 1 93.69 143 LEU B O 1
ATOM 2662 N N . SER B 1 144 ? 19.656 -0.361 4.691 1 91.81 144 SER B N 1
ATOM 2663 C CA . SER B 1 144 ? 20.562 -0.925 3.699 1 91.81 144 SER B CA 1
ATOM 2664 C C . SER B 1 144 ? 20.094 -2.303 3.24 1 91.81 144 SER B C 1
ATOM 2666 O O . SER B 1 144 ? 19.234 -2.912 3.869 1 91.81 144 SER B O 1
ATOM 2668 N N . GLY B 1 145 ? 20.641 -2.748 2.141 1 92.75 145 GLY B N 1
ATOM 2669 C CA . GLY B 1 145 ? 20.328 -4.086 1.663 1 92.75 145 GLY B CA 1
ATOM 2670 C C . GLY B 1 145 ? 20.562 -5.164 2.705 1 92.75 145 GLY B C 1
ATOM 2671 O O . GLY B 1 145 ? 19.75 -6.078 2.859 1 92.75 145 GLY B O 1
ATOM 2672 N N . GLU B 1 146 ? 21.656 -4.992 3.395 1 92.62 146 GLU B N 1
ATOM 2673 C CA . GLU B 1 146 ? 22 -5.949 4.441 1 92.62 146 GLU B CA 1
ATOM 2674 C C . GLU B 1 146 ? 20.969 -5.934 5.566 1 92.62 146 GLU B C 1
ATOM 2676 O O . GLU B 1 146 ? 20.547 -6.988 6.047 1 92.62 146 GLU B O 1
ATOM 2681 N N . GLN B 1 147 ? 20.578 -4.805 5.969 1 93.88 147 GLN B N 1
ATOM 2682 C CA . GLN B 1 147 ? 19.594 -4.664 7.039 1 93.88 147 GLN B CA 1
ATOM 2683 C C . GLN B 1 147 ? 18.234 -5.219 6.617 1 93.88 147 GLN B C 1
ATOM 2685 O O . GLN B 1 147 ? 17.547 -5.836 7.422 1 93.88 147 GLN B O 1
ATOM 2690 N N . ARG B 1 148 ? 17.859 -4.996 5.375 1 94.81 148 ARG B N 1
ATOM 2691 C CA . ARG B 1 148 ? 16.594 -5.531 4.867 1 94.81 148 ARG B CA 1
ATOM 2692 C C . ARG B 1 148 ? 16.609 -7.059 4.875 1 94.81 148 ARG B C 1
ATOM 2694 O O . ARG B 1 148 ? 15.617 -7.688 5.242 1 94.81 148 ARG B O 1
ATOM 2701 N N . TYR B 1 149 ? 17.703 -7.645 4.492 1 93.12 149 TYR B N 1
ATOM 2702 C CA . TYR B 1 149 ? 17.844 -9.094 4.504 1 93.12 149 TYR B CA 1
ATOM 2703 C C . TYR B 1 149 ? 17.719 -9.641 5.918 1 93.12 149 TYR B C 1
ATOM 2705 O O . TYR B 1 149 ? 17.016 -10.625 6.156 1 93.12 149 TYR B O 1
ATOM 2713 N N . GLU B 1 150 ? 18.391 -9.016 6.836 1 92.94 150 GLU B N 1
ATOM 2714 C CA . GLU B 1 150 ? 18.359 -9.445 8.234 1 92.94 150 GLU B CA 1
ATOM 2715 C C . GLU B 1 150 ? 16.953 -9.367 8.797 1 92.94 150 GLU B C 1
ATOM 2717 O O . GLU B 1 150 ? 16.516 -10.258 9.531 1 92.94 150 GLU B O 1
ATOM 2722 N N . LYS B 1 151 ? 16.312 -8.305 8.453 1 93.69 151 LYS B N 1
ATOM 2723 C CA . LYS B 1 151 ? 14.938 -8.141 8.906 1 93.69 151 LYS B CA 1
ATOM 2724 C C . LYS B 1 151 ? 14.039 -9.242 8.352 1 93.69 151 LYS B C 1
ATOM 2726 O O . LYS B 1 151 ? 13.234 -9.812 9.086 1 93.69 151 LYS B O 1
ATOM 2731 N N . MET B 1 152 ? 14.18 -9.547 7.078 1 91.69 152 MET B N 1
ATOM 2732 C CA . MET B 1 152 ? 13.391 -10.609 6.457 1 91.69 152 MET B CA 1
ATOM 2733 C C . MET B 1 152 ? 13.703 -11.961 7.098 1 91.69 152 MET B C 1
ATOM 2735 O O . MET B 1 152 ? 12.805 -12.766 7.32 1 91.69 152 MET B O 1
ATOM 2739 N N . LEU B 1 153 ? 14.922 -12.188 7.367 1 90.31 153 LEU B N 1
ATOM 2740 C CA . LEU B 1 153 ? 15.352 -13.43 8.008 1 90.31 153 LEU B CA 1
ATOM 2741 C C . LEU B 1 153 ? 14.672 -13.609 9.359 1 90.31 153 LEU B C 1
ATOM 2743 O O . LEU B 1 153 ? 14.32 -14.727 9.734 1 90.31 153 LEU B O 1
ATOM 2747 N N . GLN B 1 154 ? 14.469 -12.531 10.031 1 91.69 154 GLN B N 1
ATOM 2748 C CA . GLN B 1 154 ? 13.883 -12.578 11.375 1 91.69 154 GLN B CA 1
ATOM 2749 C C . GLN B 1 154 ? 12.359 -12.656 11.305 1 91.69 154 GLN B C 1
ATOM 2751 O O . GLN B 1 154 ? 11.742 -13.414 12.055 1 91.69 154 GLN B O 1
ATOM 2756 N N . GLN B 1 155 ? 11.75 -11.914 10.414 1 90.69 155 GLN B N 1
ATOM 2757 C CA . GLN B 1 155 ? 10.305 -11.711 10.461 1 90.69 155 GLN B CA 1
ATOM 2758 C C . GLN B 1 155 ? 9.586 -12.664 9.508 1 90.69 155 GLN B C 1
ATOM 2760 O O . GLN B 1 155 ? 8.445 -13.055 9.758 1 90.69 155 GLN B O 1
ATOM 2765 N N . GLU B 1 156 ? 10.211 -12.977 8.422 1 89.69 156 GLU B N 1
ATOM 2766 C CA . GLU B 1 156 ? 9.57 -13.797 7.402 1 89.69 156 GLU B CA 1
ATOM 2767 C C . GLU B 1 156 ? 10.523 -14.875 6.883 1 89.69 156 GLU B C 1
ATOM 2769 O O . GLU B 1 156 ? 10.711 -15.008 5.672 1 89.69 156 GLU B O 1
ATOM 2774 N N . PRO B 1 157 ? 10.969 -15.742 7.715 1 88.69 157 PRO B N 1
ATOM 2775 C CA . PRO B 1 157 ? 11.945 -16.75 7.293 1 88.69 157 PRO B CA 1
ATOM 2776 C C . PRO B 1 157 ? 11.367 -17.734 6.273 1 88.69 157 PRO B C 1
ATOM 2778 O O . PRO B 1 157 ? 12.102 -18.266 5.43 1 88.69 157 PRO B O 1
ATOM 2781 N N . HIS B 1 158 ? 10.078 -17.953 6.363 1 87.06 158 HIS B N 1
ATOM 2782 C CA . HIS B 1 158 ? 9.438 -18.875 5.43 1 87.06 158 HIS B CA 1
ATOM 2783 C C . HIS B 1 158 ? 9.555 -18.375 3.994 1 87.06 158 HIS B C 1
ATOM 2785 O O . HIS B 1 158 ? 9.789 -19.156 3.074 1 87.06 158 HIS B O 1
ATOM 2791 N N . LEU B 1 159 ? 9.453 -17.094 3.768 1 84.75 159 LEU B N 1
ATOM 2792 C CA . LEU B 1 159 ? 9.609 -16.5 2.441 1 84.75 159 LEU B CA 1
ATOM 2793 C C . LEU B 1 159 ? 11.047 -16.656 1.945 1 84.75 159 LEU B C 1
ATOM 2795 O O . LEU B 1 159 ? 11.273 -16.953 0.769 1 84.75 159 LEU B O 1
ATOM 2799 N N . LEU B 1 160 ? 11.961 -16.5 2.902 1 84.44 160 LEU B N 1
ATOM 2800 C CA . LEU B 1 160 ? 13.375 -16.625 2.57 1 84.44 160 LEU B CA 1
ATOM 2801 C C . LEU B 1 160 ? 13.719 -18.031 2.109 1 84.44 160 LEU B C 1
ATOM 2803 O O . LEU B 1 160 ? 14.57 -18.219 1.238 1 84.44 160 LEU B O 1
ATOM 2807 N N . GLN B 1 161 ? 13 -18.969 2.592 1 85.19 161 GLN B N 1
ATOM 2808 C CA . GLN B 1 161 ? 13.281 -20.375 2.287 1 85.19 161 GLN B CA 1
ATOM 2809 C C . GLN B 1 161 ? 12.609 -20.797 0.987 1 85.19 161 GLN B C 1
ATOM 2811 O O . GLN B 1 161 ? 13.086 -21.703 0.3 1 85.19 161 GLN B O 1
ATOM 2816 N N . GLN B 1 162 ? 11.594 -20.125 0.646 1 89.38 162 GLN B N 1
ATOM 2817 C CA . GLN B 1 162 ? 10.766 -20.578 -0.466 1 89.38 162 GLN B CA 1
ATOM 2818 C C . GLN B 1 162 ? 11.133 -19.859 -1.757 1 89.38 162 GLN B C 1
ATOM 2820 O O . GLN B 1 162 ? 11.07 -20.438 -2.842 1 89.38 162 GLN B O 1
ATOM 2825 N N . ILE B 1 163 ? 11.57 -18.656 -1.667 1 90.56 163 ILE B N 1
ATOM 2826 C CA . ILE B 1 163 ? 11.82 -17.828 -2.844 1 90.56 163 ILE B CA 1
ATOM 2827 C C . ILE B 1 163 ? 13.281 -17.953 -3.258 1 90.56 163 ILE B C 1
ATOM 2829 O O . ILE B 1 163 ? 14.188 -17.797 -2.428 1 90.56 163 ILE B O 1
ATOM 2833 N N . PRO B 1 164 ? 13.562 -18.266 -4.531 1 90 164 PRO B N 1
ATOM 2834 C CA . PRO B 1 164 ? 14.945 -18.297 -5.004 1 90 164 PRO B CA 1
ATOM 2835 C C . PRO B 1 164 ? 15.688 -16.984 -4.742 1 90 164 PRO B C 1
ATOM 2837 O O . PRO B 1 164 ? 15.102 -15.906 -4.844 1 90 164 PRO B O 1
ATOM 2840 N N . LEU B 1 165 ? 16.938 -17.078 -4.574 1 86.12 165 LEU B N 1
ATOM 2841 C CA . LEU B 1 165 ? 17.781 -15.984 -4.113 1 86.12 165 LEU B CA 1
ATOM 2842 C C . LEU B 1 165 ? 17.766 -14.828 -5.102 1 86.12 165 LEU B C 1
ATOM 2844 O O . LEU B 1 165 ? 17.797 -13.664 -4.703 1 86.12 165 LEU B O 1
ATOM 2848 N N . GLN B 1 166 ? 17.781 -15.219 -6.324 1 88.5 166 GLN B N 1
ATOM 2849 C CA . GLN B 1 166 ? 17.812 -14.188 -7.352 1 88.5 166 GLN B CA 1
ATOM 2850 C C . GLN B 1 166 ? 16.609 -13.258 -7.238 1 88.5 166 GLN B C 1
ATOM 2852 O O . GLN B 1 166 ? 16.734 -12.047 -7.379 1 88.5 166 GLN B O 1
ATOM 2857 N N . TYR B 1 167 ? 15.438 -13.797 -6.984 1 91.44 167 TYR B N 1
ATOM 2858 C CA . TYR B 1 167 ? 14.219 -13.008 -6.879 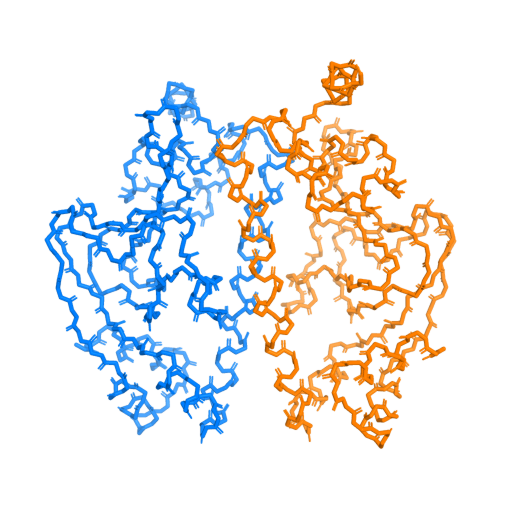1 91.44 167 TYR B CA 1
ATOM 2859 C C . TYR B 1 167 ? 14.164 -12.266 -5.547 1 91.44 167 TYR B C 1
ATOM 2861 O O . TYR B 1 167 ? 13.695 -11.125 -5.48 1 91.44 167 TYR B O 1
ATOM 2869 N N . LEU B 1 168 ? 14.703 -12.93 -4.574 1 91.12 168 LEU B N 1
ATOM 2870 C CA . LEU B 1 168 ? 14.797 -12.281 -3.27 1 91.12 168 LEU B CA 1
ATOM 2871 C C . LEU B 1 168 ? 15.664 -11.031 -3.344 1 91.12 168 LEU B C 1
ATOM 2873 O O . LEU B 1 168 ? 15.32 -10 -2.76 1 91.12 168 LEU B O 1
ATOM 2877 N N . ALA B 1 169 ? 16.844 -11.172 -4.035 1 92.56 169 ALA B N 1
ATOM 2878 C CA . ALA B 1 169 ? 17.75 -10.047 -4.195 1 92.56 169 ALA B CA 1
ATOM 2879 C C . ALA B 1 169 ? 17.047 -8.859 -4.859 1 92.56 169 ALA B C 1
ATOM 2881 O O . ALA B 1 169 ? 17.172 -7.723 -4.402 1 92.56 169 ALA B O 1
ATOM 2882 N N . SER B 1 170 ? 16.281 -9.164 -5.863 1 91.88 170 SER B N 1
ATOM 2883 C CA . SER B 1 170 ? 15.539 -8.133 -6.582 1 91.88 170 SER B CA 1
ATOM 2884 C C . SER B 1 170 ? 14.516 -7.453 -5.684 1 91.88 170 SER B C 1
ATOM 2886 O O . SER B 1 170 ? 14.445 -6.223 -5.633 1 91.88 170 SER B O 1
ATOM 2888 N N . MET B 1 171 ? 13.789 -8.211 -4.953 1 91.88 171 MET B N 1
ATOM 2889 C CA . MET B 1 171 ? 12.742 -7.699 -4.078 1 91.88 171 MET B CA 1
ATOM 2890 C C . MET B 1 171 ? 13.328 -6.84 -2.965 1 91.88 171 MET B C 1
ATOM 2892 O O . MET B 1 171 ? 12.68 -5.914 -2.48 1 91.88 171 MET B O 1
ATOM 2896 N N . LEU B 1 172 ? 14.547 -7.16 -2.627 1 91.75 172 LEU B N 1
ATOM 2897 C CA . LEU B 1 172 ? 15.219 -6.434 -1.56 1 91.75 172 LEU B CA 1
ATOM 2898 C C . LEU B 1 172 ? 15.961 -5.219 -2.113 1 91.75 172 LEU B C 1
ATOM 2900 O O . LEU B 1 172 ? 16.531 -4.434 -1.352 1 91.75 172 LEU B O 1
ATOM 2904 N N . GLY B 1 173 ? 15.961 -5.059 -3.389 1 90.5 173 GLY B N 1
ATOM 2905 C CA . GLY B 1 173 ? 16.578 -3.908 -4.027 1 90.5 173 GLY B CA 1
ATOM 2906 C C . GLY B 1 173 ? 18.094 -4.004 -4.082 1 90.5 173 GLY B C 1
ATOM 2907 O O . GLY B 1 173 ? 18.797 -2.99 -3.975 1 90.5 173 GLY B O 1
ATOM 2908 N N . ILE B 1 174 ? 18.625 -5.172 -4.078 1 90.5 174 ILE B N 1
ATOM 2909 C CA . ILE B 1 174 ? 20.062 -5.352 -4.152 1 90.5 174 ILE B CA 1
ATOM 2910 C C . ILE B 1 174 ? 20.406 -6.371 -5.238 1 90.5 174 ILE B C 1
ATOM 2912 O O . ILE B 1 174 ? 19.516 -7.027 -5.781 1 90.5 174 ILE B O 1
ATOM 2916 N N . THR B 1 175 ? 21.688 -6.414 -5.582 1 88.25 175 THR B N 1
ATOM 2917 C CA . THR B 1 175 ? 22.125 -7.379 -6.59 1 88.25 175 THR B CA 1
ATOM 2918 C C . THR B 1 175 ? 22.281 -8.766 -5.977 1 88.25 175 THR B C 1
ATOM 2920 O O . THR B 1 175 ? 22.5 -8.898 -4.77 1 88.25 175 THR B O 1
ATOM 2923 N N . PRO B 1 176 ? 22.094 -9.805 -6.867 1 88.31 176 PRO B N 1
ATOM 2924 C CA . PRO B 1 176 ? 22.328 -11.156 -6.367 1 88.31 176 PRO B CA 1
ATOM 2925 C C . PRO B 1 176 ? 23.719 -11.328 -5.754 1 88.31 176 PRO B C 1
ATOM 2927 O O . PRO B 1 176 ? 23.859 -12 -4.73 1 88.31 176 PRO B O 1
ATOM 2930 N N . ARG B 1 177 ? 24.672 -10.688 -6.309 1 88.88 177 ARG B N 1
ATOM 2931 C CA . ARG B 1 177 ? 26.031 -10.766 -5.805 1 88.88 177 ARG B CA 1
ATOM 2932 C C . ARG B 1 177 ? 26.141 -10.18 -4.398 1 88.88 177 ARG B C 1
ATOM 2934 O O . ARG B 1 177 ? 26.781 -10.758 -3.525 1 88.88 177 ARG B O 1
ATOM 2941 N N . HIS B 1 178 ? 25.516 -9.086 -4.207 1 89.31 178 HIS B N 1
ATOM 2942 C CA . HIS B 1 178 ? 25.5 -8.453 -2.893 1 89.31 178 HIS B CA 1
ATOM 2943 C C . HIS B 1 178 ? 24.797 -9.328 -1.866 1 89.31 178 HIS B C 1
ATOM 2945 O O . HIS B 1 178 ? 25.266 -9.477 -0.735 1 89.31 178 HIS B O 1
ATOM 2951 N N . LEU B 1 179 ? 23.656 -9.93 -2.213 1 89.25 179 LEU B N 1
ATOM 2952 C CA . LEU B 1 179 ? 22.906 -10.789 -1.309 1 89.25 179 LEU B CA 1
ATOM 2953 C C . LEU B 1 179 ? 23.734 -12.008 -0.908 1 89.25 179 LEU B C 1
ATOM 2955 O O . LEU B 1 179 ? 23.719 -12.422 0.255 1 89.25 179 LEU B O 1
ATOM 2959 N N . SER B 1 180 ? 24.406 -12.57 -1.825 1 88.5 180 SER B N 1
ATOM 2960 C CA . SER B 1 180 ? 25.266 -13.719 -1.55 1 88.5 180 SER B CA 1
ATOM 2961 C C . SER B 1 180 ? 26.328 -13.383 -0.521 1 88.5 180 SER B C 1
ATOM 2963 O O . SER B 1 180 ? 26.625 -14.18 0.371 1 88.5 180 SER B O 1
ATOM 2965 N N . ARG B 1 181 ? 26.828 -12.227 -0.658 1 88.31 181 ARG B N 1
ATOM 2966 C CA . ARG B 1 181 ? 27.844 -11.766 0.277 1 88.31 181 ARG B CA 1
ATOM 2967 C C . ARG B 1 181 ? 27.266 -11.617 1.682 1 88.31 181 ARG B C 1
ATOM 2969 O O . ARG B 1 181 ? 27.906 -11.992 2.664 1 88.31 181 ARG B O 1
ATOM 2976 N N . ILE B 1 182 ? 26.078 -11.062 1.722 1 87.69 182 ILE B N 1
ATOM 2977 C CA . ILE B 1 182 ? 25.406 -10.852 3 1 87.69 182 ILE B CA 1
ATOM 2978 C C . ILE B 1 182 ? 25.141 -12.203 3.666 1 87.69 182 ILE B C 1
ATOM 2980 O O . ILE B 1 182 ? 25.359 -12.367 4.867 1 87.69 182 ILE B O 1
ATOM 2984 N N . ARG B 1 183 ? 24.703 -13.148 2.873 1 85.38 183 ARG B N 1
ATOM 2985 C CA . ARG B 1 183 ? 24.359 -14.469 3.391 1 85.38 183 ARG B CA 1
ATOM 2986 C C . ARG B 1 183 ? 25.594 -15.195 3.914 1 85.38 183 ARG B C 1
ATOM 2988 O O . ARG B 1 183 ? 25.516 -15.906 4.918 1 85.38 183 ARG B O 1
ATOM 2995 N N . ASN B 1 184 ? 26.672 -14.961 3.246 1 83.88 184 ASN B N 1
ATOM 2996 C CA . ASN B 1 184 ? 27.922 -15.594 3.662 1 83.88 184 ASN B CA 1
ATOM 2997 C C . ASN B 1 184 ? 28.438 -15.008 4.977 1 83.88 184 ASN B C 1
ATOM 2999 O O . ASN B 1 184 ? 29.094 -15.695 5.758 1 83.88 184 ASN B O 1
ATOM 3003 N N . LYS B 1 185 ? 28.141 -13.727 5.164 1 81.5 185 LYS B N 1
ATOM 3004 C CA . LYS B 1 185 ? 28.578 -13.07 6.391 1 81.5 185 LYS B CA 1
ATOM 3005 C C . LYS B 1 185 ? 27.734 -13.492 7.582 1 81.5 185 LYS B C 1
ATOM 3007 O O . LYS B 1 185 ? 28.203 -13.508 8.719 1 81.5 185 LYS B O 1
ATOM 3012 N N . ILE B 1 186 ? 26.516 -13.57 7.371 1 73.44 186 ILE B N 1
ATOM 3013 C CA . ILE B 1 186 ? 25.609 -13.891 8.461 1 73.44 186 ILE B CA 1
ATOM 3014 C C . ILE B 1 186 ? 25.688 -15.375 8.789 1 73.44 186 ILE B C 1
ATOM 3016 O O . ILE B 1 186 ? 25.516 -15.781 9.938 1 73.44 186 ILE B O 1
ATOM 3020 N N . ARG B 1 187 ? 26.219 -16.359 7.891 1 57.28 187 ARG B N 1
ATOM 3021 C CA . ARG B 1 187 ? 26.422 -17.781 8.203 1 57.28 187 ARG B CA 1
ATOM 3022 C C . ARG B 1 187 ? 27.656 -17.969 9.062 1 57.28 187 ARG B C 1
ATOM 3024 O O . ARG B 1 187 ? 28.656 -17.281 8.891 1 57.28 187 ARG B O 1
#

Organism: Cytophaga hutchinsonii (strain ATCC 33406 / DSM 1761 / CIP 103989 / NBRC 15051 / NCIMB 9469 / D465) (NCBI:txid269798)

InterPro domains:
  IPR000595 Cyclic nucleotide-binding domain [PF00027] (28-114)
  IPR000595 Cyclic nucleotide-binding domain [PS50042] (9-112)
  IPR000595 Cyclic nucleotide-binding domain [cd00038] (11-123)
  IPR014710 RmlC-like jelly roll fold [G3DSA:2.60.120.10] (3-137)
  IPR018490 Cyclic nucleotide-binding domain superfamily [SSF51206] (10-130)

Foldseek 3Di:
DVLQLVLVVVVPDDPVLSVVLLVQWDKDKAAAFAWQADAQAAHFKKWAWQAAKKFKWDQDPNDTQTQDMDGHGDIDDLPCSQPPVGGRHIIMGTNHIGMITIHGPVSLVVCLVPPVVVVVVVVVVVVVVCVVVVVLVVCLVPHDLLVLVVVCCPPPVVCVVPDDLCNVCSNSPHHSVVSVVSVVVVD/DVLQLVLVVVVPDDPVLSVVLLVQWDKDKAAAFAWQADAQAAHFKKWAWQAAKKFKWDQDPNDTQTQDMDGHGDIDDLPCSQPPVGGRHIIMGTNHIGMITIHGPVSLVVCLVPPVVVVVVVVVVVVVVCVVVVVLVVCLVPHDLLVLVVVCCPPPVVCVVPDDLCNVCSNSPHHSVVSVVSVVVVD

Sequence (374 aa):
MEKLKLYFTSAGFDDADTARIIQAFTLRTFEKNELFVEYGKTSKYLGFVDSGMFQYYVLKDGEEKTSYISIENTFIVSLLSFLSGVPAMENIRALTAGSIFLISKVHLEKLVQEMPAFKNFYIKLLEASICSIDATRHDLIVLSGEQRYEKMLQQEPHLLQQIPLQYLASMLGITPRHLSRIRNKIRMEKLKLYFTSAGFDDADTARIIQAFTLRTFEKNELFVEYGKTSKYLGFVDSGMFQYYVLKDGEEKTSYISIENTFIVSLLSFLSGVPAMENIRALTAGSIFLISKVHLEKLVQEMPAFKNFYIKLLEASICSIDATRHDLIVLSGEQRYEKMLQQEPHLLQQIPLQYLASMLGITPRHLSRIRNKIR

Secondary structure (DSSP, 8-state):
-HHHHHHHHHTT--HHHHHHHHHT-EEEEE-TT-EEE-TTSB--EEEEEEES-EEEEEEETTEEEEEEEE-TT-EE--HHHHHH-PBPSSEEEESSSEEEEEEEHHHHHHHHHH-HHHHHHHHHHHHHHHHHHHHHHHHHHHS-HHHHHHHHHHH-HHHHHHS-HHHHHHHTTS-HHHHHHHHHHH-/-HHHHHHHHHTT--HHHHHHHHHT-EEEEE-TT-EEE-TTSB--EEEEEEES-EEEEEEETTEEEEEEEE-TT-EE--HHHHHH-PBPSSEEEESSSEEEEEEEHHHHHHHHHH-HHHHHHHHHHHHHHHHHHHHHHHHHHHS-HHHHHHHHHHH-HHHHHHS-HHHHHHHTTS-HHHHHHHHHHH-

Nearest PDB structures (foldseek):
  4cyd-assembly1_D  TM=8.243E-01  e=1.986E-11  Corynebacterium glutamicum
  4byy-assembly1_B  TM=8.451E-01  e=3.427E-11  Corynebacterium glutamicum
  4cyd-assembly2_A  TM=8.207E-01  e=2.382E-11  Corynebacterium glutamicum
  4ev0-assembly1_A  TM=6.260E-01  e=4.640E-11  Thermus thermophilus HB8
  5w5b-assembly1_A  TM=6.960E-01  e=1.467E-09  Mycobacterium tuberculosis CDC1551

Radius of gyration: 21.41 Å; Cα contacts (8 Å, |Δi|>4): 643; chains: 2; bounding box: 55×52×43 Å